Protein AF-A0A9Q2XPK0-F1 (afdb_monomer_lite)

Sequence (185 aa):
MPSALSLFKDLPTRTKTLVCLVFAITNLAFAGLYLATWRHYEAPDYQRWVQVQGKVTSEGSVWKQDSSLVQFGAKFQLPGVAQPQRRPAYADRQAFAQAGLRIGTPVSLMIEVRPDGAILRELATLDGRVLFDDSLFHHVVTASNDAGLYAIVAGVIMALLGLIGAAFLWFRRPANGAVTNADPP

Secondary structure (DSSP, 8-state):
---HHHHHHSS-HHHHHHHHHHHHHHHHHHHHHHHHTPPPP----GGGEEEEEEEE-S--EE-SS-TTEEEEEEEE--TT-SS-EEEEEEEEHHHHHHHT--TT-EEEEEEEEETTEEEEEEEEETTS-EEE-HHHHHHHHHHHHHHHHHHHHHHHHHHHHHHHHHHHHHHTS------------

Structure (mmCIF, N/CA/C/O backbone):
data_AF-A0A9Q2XPK0-F1
#
_entry.id   AF-A0A9Q2XPK0-F1
#
loop_
_atom_site.group_PDB
_atom_site.id
_atom_site.type_symbol
_atom_site.label_atom_id
_atom_site.label_alt_id
_atom_site.label_comp_id
_atom_site.label_asym_id
_atom_site.label_entity_id
_atom_site.label_seq_id
_atom_site.pdbx_PDB_ins_code
_atom_site.Cartn_x
_atom_site.Cartn_y
_atom_site.Cartn_z
_atom_site.occupancy
_atom_site.B_iso_or_equiv
_atom_site.auth_seq_id
_atom_site.auth_comp_id
_atom_site.auth_asym_id
_atom_site.auth_atom_id
_atom_site.pdbx_PDB_model_num
ATOM 1 N N . MET A 1 1 ? -4.043 -1.095 -42.723 1.00 50.19 1 MET A N 1
ATOM 2 C CA . MET A 1 1 ? -3.359 -0.213 -41.752 1.00 50.19 1 MET A CA 1
ATOM 3 C C . MET A 1 1 ? -1.930 -0.712 -41.594 1.00 50.19 1 MET A C 1
ATOM 5 O O . MET A 1 1 ? -1.779 -1.903 -41.342 1.00 50.19 1 MET A O 1
ATOM 9 N N . PRO A 1 2 ? -0.898 0.117 -41.821 1.00 54.19 2 PRO A N 1
ATOM 10 C CA . PRO A 1 2 ? 0.488 -0.289 -41.596 1.00 54.19 2 PRO A CA 1
ATOM 11 C C . PRO A 1 2 ? 0.707 -0.602 -40.111 1.00 54.19 2 PRO A C 1
ATOM 13 O O . PRO A 1 2 ? 0.156 0.072 -39.242 1.00 54.19 2 PRO A O 1
ATOM 16 N N . SER A 1 3 ? 1.481 -1.644 -39.817 1.00 71.69 3 SER A N 1
ATOM 17 C CA . SER A 1 3 ? 1.812 -2.004 -38.439 1.00 71.69 3 SER A CA 1
ATOM 18 C C . SER A 1 3 ? 2.868 -1.042 -37.886 1.00 71.69 3 SER A C 1
ATOM 20 O O . SER A 1 3 ? 3.661 -0.463 -38.631 1.00 71.69 3 SER A O 1
ATOM 22 N N . ALA A 1 4 ? 2.929 -0.878 -36.562 1.00 66.19 4 ALA A N 1
ATOM 23 C CA . ALA A 1 4 ? 3.953 -0.039 -35.926 1.00 66.19 4 ALA A CA 1
ATOM 24 C C . ALA A 1 4 ? 5.386 -0.441 -36.347 1.00 66.19 4 ALA A C 1
ATOM 26 O O . ALA A 1 4 ? 6.269 0.404 -36.479 1.00 66.19 4 ALA A O 1
ATOM 27 N N . LEU A 1 5 ? 5.594 -1.730 -36.644 1.00 68.56 5 LEU A N 1
ATOM 28 C CA . LEU A 1 5 ? 6.853 -2.279 -37.145 1.00 68.56 5 LEU A CA 1
ATOM 29 C C . LEU A 1 5 ? 7.204 -1.822 -38.567 1.00 68.56 5 LEU A C 1
ATOM 31 O O . LEU A 1 5 ? 8.386 -1.622 -38.846 1.00 68.56 5 LEU A O 1
ATOM 35 N N . SER A 1 6 ? 6.228 -1.657 -39.468 1.00 65.69 6 SER A N 1
ATOM 36 C CA . SER A 1 6 ? 6.505 -1.151 -40.820 1.00 65.69 6 SER A CA 1
ATOM 37 C C . SER A 1 6 ? 6.843 0.339 -40.790 1.00 65.69 6 SER A C 1
ATOM 39 O O . SER A 1 6 ? 7.836 0.743 -41.379 1.00 65.69 6 SER A O 1
ATOM 41 N N . LEU A 1 7 ? 6.119 1.125 -39.987 1.00 66.19 7 LEU A N 1
ATOM 42 C CA . LEU A 1 7 ? 6.414 2.548 -39.771 1.00 66.19 7 LEU A CA 1
ATOM 43 C C . LEU A 1 7 ? 7.811 2.776 -39.172 1.00 66.19 7 LEU A C 1
ATOM 45 O O . LEU A 1 7 ? 8.494 3.728 -39.535 1.00 66.19 7 LEU A O 1
ATOM 49 N N . PHE A 1 8 ? 8.275 1.888 -38.289 1.00 72.88 8 PHE A N 1
ATOM 50 C CA . PHE A 1 8 ? 9.606 1.997 -37.689 1.00 72.88 8 PHE A CA 1
ATOM 51 C C . PHE A 1 8 ? 10.748 1.691 -38.674 1.00 72.88 8 PHE A C 1
ATOM 53 O O . PHE A 1 8 ? 11.859 2.210 -38.528 1.00 72.88 8 PHE A O 1
ATOM 60 N N . LYS A 1 9 ? 10.510 0.846 -39.685 1.00 70.25 9 LYS A N 1
ATOM 61 C CA . LYS A 1 9 ? 11.528 0.487 -40.686 1.00 70.25 9 LYS A CA 1
ATOM 62 C C . LYS A 1 9 ? 11.858 1.648 -41.621 1.00 70.25 9 LYS A C 1
ATOM 64 O O . LYS A 1 9 ? 13.036 1.804 -41.945 1.00 70.25 9 LYS A O 1
ATOM 69 N N . ASP A 1 10 ? 10.882 2.491 -41.925 1.00 75.75 10 ASP A N 1
ATOM 70 C CA . ASP A 1 10 ? 11.023 3.569 -42.912 1.00 75.75 10 ASP A CA 1
ATOM 71 C C . ASP A 1 10 ? 11.618 4.865 -42.329 1.00 75.75 10 ASP A C 1
ATOM 73 O O . ASP A 1 10 ? 11.940 5.800 -43.058 1.00 75.75 10 ASP A O 1
ATOM 77 N N . LEU A 1 11 ? 11.816 4.932 -41.007 1.00 76.75 11 LEU A N 1
ATOM 78 C CA . LEU A 1 11 ? 12.374 6.116 -40.348 1.00 76.75 11 LEU A CA 1
ATOM 79 C C . LEU A 1 11 ? 13.886 6.298 -40.606 1.00 76.75 11 LEU A C 1
ATOM 81 O O . LEU A 1 11 ? 14.621 5.320 -40.752 1.00 76.75 11 LEU A O 1
ATOM 85 N N . PRO A 1 12 ? 14.409 7.536 -40.551 1.00 82.25 12 PRO A N 1
ATOM 86 C CA . PRO A 1 12 ? 15.849 7.784 -40.517 1.00 82.25 12 PRO A CA 1
ATOM 87 C C . PRO A 1 12 ? 16.512 7.165 -39.278 1.00 82.25 12 PRO A C 1
ATOM 89 O O . PRO A 1 12 ? 15.947 7.182 -38.182 1.00 82.25 12 PRO A O 1
ATOM 92 N N . THR A 1 13 ? 17.759 6.693 -39.402 1.00 80.88 13 THR A N 1
ATOM 93 C CA . THR A 1 13 ? 18.507 6.055 -38.296 1.00 80.88 13 THR A CA 1
ATOM 94 C C . THR A 1 13 ? 18.597 6.941 -37.052 1.00 80.88 13 THR A C 1
ATOM 96 O O . THR A 1 13 ? 18.482 6.437 -35.939 1.00 80.88 13 THR A O 1
ATOM 99 N N . ARG A 1 14 ? 18.743 8.267 -37.215 1.00 82.44 14 ARG A N 1
ATOM 100 C CA . ARG A 1 14 ? 18.744 9.219 -36.087 1.00 82.44 14 ARG A CA 1
ATOM 101 C C . ARG A 1 14 ? 17.428 9.185 -35.309 1.00 82.44 14 ARG A C 1
ATOM 103 O O . ARG A 1 14 ? 17.456 9.110 -34.084 1.00 82.44 14 ARG A O 1
ATOM 110 N N . THR A 1 15 ? 16.303 9.179 -36.018 1.00 85.06 15 THR A N 1
ATOM 111 C CA . THR A 1 15 ? 14.965 9.109 -35.425 1.00 85.06 15 THR A CA 1
ATOM 112 C C . THR A 1 15 ? 14.743 7.770 -34.729 1.00 85.06 15 THR A C 1
ATOM 114 O O . THR A 1 15 ? 14.251 7.757 -33.607 1.00 85.06 15 THR A O 1
ATOM 117 N N . LYS A 1 16 ? 15.195 6.649 -35.313 1.00 86.12 16 LYS A N 1
ATOM 118 C CA . LYS A 1 16 ? 15.129 5.331 -34.651 1.00 86.12 16 LYS A CA 1
ATOM 119 C C . LYS A 1 16 ? 15.922 5.302 -33.342 1.00 86.12 16 LYS A C 1
ATOM 121 O O . LYS A 1 16 ? 15.399 4.839 -32.336 1.00 86.12 16 LYS A O 1
ATOM 126 N N . THR A 1 17 ? 17.148 5.840 -33.332 1.00 86.81 17 THR A N 1
ATOM 127 C CA . THR A 1 17 ? 17.955 5.946 -32.103 1.00 86.81 17 THR A CA 1
ATOM 128 C C . THR A 1 17 ? 17.240 6.780 -31.040 1.00 86.81 17 THR A C 1
ATOM 130 O O . THR A 1 17 ? 17.165 6.354 -29.892 1.00 86.81 17 THR A O 1
ATOM 133 N N . LEU A 1 18 ? 16.691 7.943 -31.412 1.00 90.25 18 LEU A N 1
ATOM 134 C CA . LEU A 1 18 ? 15.951 8.802 -30.482 1.00 90.25 18 LEU A CA 1
ATOM 135 C C . LEU A 1 18 ? 14.717 8.098 -29.914 1.00 90.25 18 LEU A C 1
ATOM 137 O O . LEU A 1 18 ? 14.502 8.156 -28.710 1.00 90.25 18 LEU A O 1
ATOM 141 N N . VAL A 1 19 ? 13.947 7.384 -30.740 1.00 90.31 19 VAL A N 1
ATOM 142 C CA . VAL A 1 19 ? 12.784 6.617 -30.269 1.00 90.31 19 VAL A CA 1
ATOM 143 C C . VAL A 1 19 ? 13.205 5.527 -29.280 1.00 90.31 19 VAL A C 1
ATOM 145 O O . VAL A 1 19 ? 12.572 5.389 -28.237 1.00 90.31 19 VAL A O 1
ATOM 148 N N . CYS A 1 20 ? 14.292 4.796 -29.548 1.00 90.31 20 CYS A N 1
ATOM 149 C CA . CYS A 1 20 ? 14.830 3.804 -28.613 1.00 90.31 20 CYS A CA 1
ATOM 150 C C . CYS A 1 20 ? 15.276 4.427 -27.276 1.00 90.31 20 CYS A C 1
ATOM 152 O O . CYS A 1 20 ? 15.025 3.847 -26.221 1.00 90.31 20 CYS A O 1
ATOM 154 N N . LEU A 1 21 ? 15.894 5.614 -27.306 1.00 92.19 21 LEU A N 1
ATOM 155 C CA . LEU A 1 21 ? 16.290 6.344 -26.096 1.00 92.19 21 LEU A CA 1
ATOM 156 C C . LEU A 1 21 ? 15.080 6.843 -25.304 1.00 92.19 21 LEU A C 1
ATOM 158 O O . LEU A 1 21 ? 15.026 6.639 -24.095 1.00 92.19 21 LEU A O 1
ATOM 162 N N . VAL A 1 22 ? 14.096 7.451 -25.971 1.00 93.88 22 VAL A N 1
ATOM 163 C CA . VAL A 1 22 ? 12.849 7.898 -25.331 1.00 93.88 22 VAL A CA 1
ATOM 164 C C . VAL A 1 22 ? 12.144 6.709 -24.690 1.00 93.88 22 VAL A C 1
ATOM 166 O O . VAL A 1 22 ? 11.803 6.770 -23.515 1.00 93.88 22 VAL A O 1
ATOM 169 N N . PHE A 1 23 ? 12.012 5.597 -25.417 1.00 93.88 23 PHE A N 1
ATOM 170 C CA . PHE A 1 23 ? 11.447 4.360 -24.888 1.00 93.88 23 PHE A CA 1
ATOM 171 C C . PHE A 1 23 ? 12.182 3.880 -23.630 1.00 93.88 23 PHE A C 1
ATOM 173 O O . PHE A 1 23 ? 11.539 3.541 -22.635 1.00 93.88 23 PHE A O 1
ATOM 180 N N . ALA A 1 24 ? 13.518 3.887 -23.637 1.00 93.12 24 ALA A N 1
ATOM 181 C CA . ALA A 1 24 ? 14.299 3.487 -22.473 1.00 93.12 24 ALA A CA 1
ATOM 182 C C . ALA A 1 24 ? 14.072 4.410 -21.267 1.00 93.12 24 ALA A C 1
ATOM 184 O O . ALA A 1 24 ? 13.799 3.930 -20.168 1.00 93.12 24 ALA A O 1
ATOM 185 N N . ILE A 1 25 ? 14.118 5.728 -21.479 1.00 95.12 25 ILE A N 1
ATOM 186 C CA . ILE A 1 25 ? 13.897 6.731 -20.429 1.00 95.12 25 ILE A CA 1
ATOM 187 C C . ILE A 1 25 ? 12.493 6.596 -19.840 1.00 95.12 25 ILE A C 1
ATOM 189 O O . ILE A 1 25 ? 12.338 6.621 -18.623 1.00 95.12 25 ILE A O 1
ATOM 193 N N . THR A 1 26 ? 11.469 6.407 -20.675 1.00 94.38 26 THR A N 1
ATOM 194 C CA . THR A 1 26 ? 10.090 6.230 -20.210 1.00 94.38 26 THR A CA 1
ATOM 195 C C . THR A 1 26 ? 9.946 4.990 -19.326 1.00 94.38 26 THR A C 1
ATOM 197 O O . THR A 1 26 ? 9.332 5.071 -18.265 1.00 94.38 26 THR A O 1
ATOM 200 N N . ASN A 1 27 ? 10.546 3.857 -19.705 1.00 94.06 27 ASN A N 1
ATOM 201 C CA . ASN A 1 27 ? 10.503 2.644 -18.882 1.00 94.06 27 ASN A CA 1
ATOM 202 C C . ASN A 1 27 ? 11.272 2.804 -17.557 1.00 94.06 27 ASN A C 1
ATOM 204 O O . ASN A 1 27 ? 10.785 2.355 -16.520 1.00 94.06 27 ASN A O 1
ATOM 208 N N . LEU A 1 28 ? 12.418 3.497 -17.559 1.00 93.56 28 LEU A N 1
ATOM 209 C CA . LEU A 1 28 ? 13.134 3.835 -16.320 1.00 93.56 28 LEU A CA 1
ATOM 210 C C . LEU A 1 28 ? 12.319 4.765 -15.423 1.00 93.56 28 LEU A C 1
ATOM 212 O O . LEU A 1 28 ? 12.292 4.563 -14.213 1.00 93.56 28 LEU A O 1
ATOM 216 N N . ALA A 1 29 ? 11.630 5.753 -15.996 1.00 93.81 29 ALA A N 1
ATOM 217 C CA . ALA A 1 29 ? 10.753 6.639 -15.242 1.00 93.81 29 ALA A CA 1
ATOM 218 C C . ALA A 1 29 ? 9.611 5.853 -14.580 1.00 93.81 29 ALA A C 1
ATOM 220 O O . ALA A 1 29 ? 9.344 6.053 -13.397 1.00 93.81 29 ALA A O 1
ATOM 221 N N . PHE A 1 30 ? 8.989 4.906 -15.294 1.00 91.81 30 PHE A N 1
ATOM 222 C CA . PHE A 1 30 ? 7.986 4.016 -14.706 1.00 91.81 30 PHE A CA 1
ATOM 223 C C . PHE A 1 30 ? 8.560 3.160 -13.572 1.00 91.81 30 PHE A C 1
ATOM 225 O O . PHE A 1 30 ? 7.969 3.124 -12.495 1.00 91.81 30 PHE A O 1
ATOM 232 N N . ALA A 1 31 ? 9.724 2.531 -13.759 1.00 91.06 31 ALA A N 1
ATOM 233 C CA . ALA A 1 31 ? 10.387 1.776 -12.692 1.00 91.06 31 ALA A CA 1
ATOM 234 C C . ALA A 1 31 ? 10.704 2.665 -11.471 1.00 91.06 31 ALA A C 1
ATOM 236 O O . ALA A 1 31 ? 10.474 2.263 -10.331 1.00 91.06 31 ALA A O 1
ATOM 237 N N . GLY A 1 32 ? 11.156 3.900 -11.708 1.00 91.19 32 GLY A N 1
ATOM 238 C CA . GLY A 1 32 ? 11.398 4.903 -10.673 1.00 91.19 32 GLY A CA 1
ATOM 239 C C . GLY A 1 32 ? 10.137 5.290 -9.895 1.00 91.19 32 GLY A C 1
ATOM 240 O O . GLY A 1 32 ? 10.199 5.430 -8.677 1.00 91.19 32 GLY A O 1
ATOM 241 N N . LEU A 1 33 ? 8.980 5.397 -10.558 1.00 91.62 33 LEU A N 1
ATOM 242 C CA . LEU A 1 33 ? 7.698 5.644 -9.886 1.00 91.62 33 LEU A CA 1
ATOM 243 C C . LEU A 1 33 ? 7.309 4.491 -8.952 1.00 91.62 33 LEU A C 1
ATOM 245 O O . LEU A 1 33 ? 6.871 4.742 -7.832 1.00 91.62 33 LEU A O 1
ATOM 249 N N . TYR A 1 34 ? 7.508 3.238 -9.372 1.00 88.19 34 TYR A N 1
ATOM 250 C CA . TYR A 1 34 ? 7.260 2.084 -8.502 1.00 88.19 34 TYR A CA 1
ATOM 251 C C . TYR A 1 34 ? 8.212 2.058 -7.302 1.00 88.19 34 TYR A C 1
ATOM 253 O O . TYR A 1 34 ? 7.761 1.849 -6.174 1.00 88.19 34 TYR A O 1
ATOM 261 N N . LEU A 1 35 ? 9.498 2.355 -7.514 1.00 89.00 35 LEU A N 1
ATOM 262 C CA . LEU A 1 35 ? 10.477 2.509 -6.432 1.00 89.00 35 LEU A CA 1
ATOM 263 C C . LEU A 1 35 ? 10.093 3.628 -5.455 1.00 89.00 35 LEU A C 1
ATOM 265 O O . LEU A 1 35 ? 10.222 3.451 -4.249 1.00 89.00 35 LEU A O 1
ATOM 269 N N . ALA A 1 36 ? 9.565 4.754 -5.940 1.00 87.31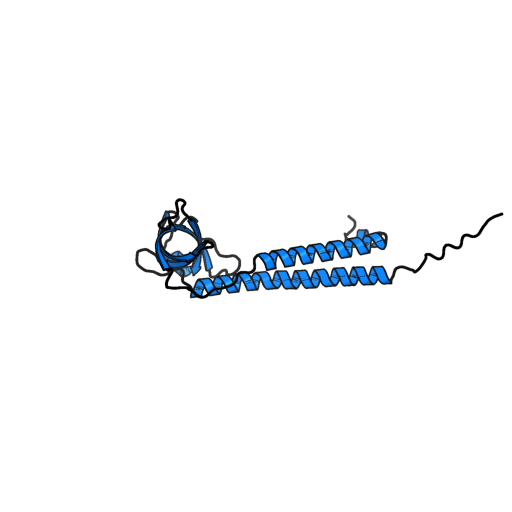 36 ALA A N 1
ATOM 270 C CA . ALA A 1 36 ? 9.111 5.848 -5.081 1.00 87.31 36 ALA A CA 1
ATOM 271 C C . ALA A 1 36 ? 7.925 5.455 -4.179 1.00 87.31 36 ALA A C 1
ATOM 273 O O . ALA A 1 36 ? 7.721 6.058 -3.129 1.00 87.31 36 ALA A O 1
ATOM 274 N N . THR A 1 37 ? 7.149 4.437 -4.566 1.00 85.56 37 THR A N 1
ATOM 275 C CA . THR A 1 37 ? 6.054 3.885 -3.749 1.00 85.56 37 THR A CA 1
ATOM 276 C C . THR A 1 37 ? 6.476 2.731 -2.840 1.00 85.56 37 THR A C 1
ATOM 278 O O . THR A 1 37 ? 5.624 2.177 -2.140 1.00 85.56 37 THR A O 1
ATOM 281 N N . TRP A 1 38 ? 7.761 2.365 -2.838 1.00 87.31 38 TRP A N 1
ATOM 282 C CA . TRP A 1 38 ? 8.283 1.259 -2.043 1.00 87.31 38 TRP A CA 1
ATOM 283 C C . TRP A 1 38 ? 8.090 1.519 -0.552 1.00 87.31 38 TRP A C 1
ATOM 285 O O . TRP A 1 38 ? 8.538 2.533 -0.008 1.00 87.31 38 TRP A O 1
ATOM 295 N N . ARG A 1 39 ? 7.418 0.594 0.132 1.00 84.44 39 ARG A N 1
ATOM 296 C CA . ARG A 1 39 ? 7.094 0.746 1.551 1.00 84.44 39 ARG A CA 1
ATOM 297 C C . ARG A 1 39 ? 8.131 0.034 2.395 1.00 84.44 39 ARG A C 1
ATOM 299 O O . ARG A 1 39 ? 8.461 -1.116 2.137 1.00 84.44 39 ARG A O 1
ATOM 306 N N . HIS A 1 40 ? 8.620 0.705 3.426 1.00 85.44 40 HIS A N 1
ATOM 307 C CA . HIS A 1 40 ? 9.475 0.070 4.417 1.00 85.44 40 HIS A CA 1
ATOM 308 C C . HIS A 1 40 ? 8.607 -0.324 5.602 1.00 85.44 40 HIS A C 1
ATOM 310 O O . HIS A 1 40 ? 7.833 0.486 6.111 1.00 85.44 40 HIS A O 1
ATOM 316 N N . TYR A 1 41 ? 8.698 -1.590 5.993 1.00 87.56 41 TYR A N 1
ATOM 317 C CA . TYR A 1 41 ? 8.119 -2.019 7.249 1.00 87.56 41 TYR A CA 1
ATOM 318 C C . TYR A 1 41 ? 9.028 -1.553 8.383 1.00 87.56 41 TYR A C 1
ATOM 320 O O . TYR A 1 41 ? 10.237 -1.785 8.360 1.00 87.56 41 TYR A O 1
ATOM 328 N N . GLU A 1 42 ? 8.428 -0.917 9.378 1.00 85.25 42 GLU A N 1
ATOM 329 C CA . GLU A 1 42 ? 9.107 -0.532 10.602 1.00 85.25 42 GLU A CA 1
ATOM 330 C C . GLU A 1 42 ? 8.444 -1.218 11.787 1.00 85.25 42 GLU A C 1
ATOM 332 O O . GLU A 1 42 ? 7.214 -1.166 11.941 1.00 85.25 42 GLU A O 1
ATOM 337 N N . ALA A 1 43 ? 9.283 -1.820 12.631 1.00 87.62 43 ALA A N 1
ATOM 338 C CA . ALA A 1 43 ? 8.840 -2.481 13.844 1.00 87.62 43 ALA A CA 1
ATOM 339 C C . ALA A 1 43 ? 8.057 -1.504 14.749 1.00 87.62 43 ALA A C 1
ATOM 341 O O . ALA A 1 43 ? 8.364 -0.305 14.761 1.00 87.62 43 ALA A O 1
ATOM 342 N N . PRO A 1 44 ? 7.045 -1.983 15.491 1.00 88.44 44 PRO A N 1
ATOM 343 C CA . PRO A 1 44 ? 6.233 -1.115 16.333 1.00 88.44 44 PRO A CA 1
ATOM 344 C C . PRO A 1 44 ? 7.011 -0.486 17.488 1.00 88.44 44 PRO A C 1
ATOM 346 O O . PRO A 1 44 ? 7.735 -1.174 18.208 1.00 88.44 44 PRO A O 1
ATOM 349 N N . ASP A 1 45 ? 6.775 0.807 17.724 1.00 90.75 45 ASP A N 1
ATOM 350 C CA . ASP A 1 45 ? 7.161 1.481 18.968 1.00 90.75 45 ASP A CA 1
ATOM 351 C C . ASP A 1 45 ? 5.966 1.523 19.928 1.00 90.75 45 ASP A C 1
ATOM 353 O O . ASP A 1 45 ? 5.123 2.425 19.879 1.00 90.75 45 ASP A O 1
ATOM 357 N N . TYR A 1 46 ? 5.901 0.533 20.820 1.00 89.25 46 TYR A N 1
ATOM 358 C CA . TYR A 1 46 ? 4.821 0.381 21.797 1.00 89.25 46 TYR A CA 1
ATOM 359 C C . TYR A 1 46 ? 4.678 1.575 22.752 1.00 89.25 46 TYR A C 1
ATOM 361 O O . TYR A 1 46 ? 3.599 1.784 23.303 1.00 89.25 46 TYR A O 1
ATOM 369 N N . GLN A 1 47 ? 5.721 2.391 22.948 1.00 90.81 47 GLN A N 1
ATOM 370 C CA . GLN A 1 47 ? 5.646 3.558 23.838 1.00 90.81 47 GLN A CA 1
ATOM 371 C C . GLN A 1 47 ? 4.764 4.673 23.270 1.00 90.81 47 GLN A C 1
ATOM 373 O O . GLN A 1 47 ? 4.317 5.551 24.007 1.00 90.81 47 GLN A O 1
ATOM 378 N N . ARG A 1 48 ? 4.507 4.647 21.960 1.00 91.50 48 ARG A N 1
ATOM 379 C CA . ARG A 1 48 ? 3.731 5.667 21.241 1.00 91.50 48 ARG A CA 1
ATOM 380 C C . ARG A 1 48 ? 2.349 5.182 20.832 1.00 91.50 48 ARG A C 1
ATOM 382 O O . ARG A 1 48 ? 1.700 5.804 19.987 1.00 91.50 48 ARG A O 1
ATOM 389 N N . TRP A 1 49 ? 1.919 4.057 21.389 1.00 93.62 49 TRP A N 1
ATOM 390 C CA . TRP A 1 49 ? 0.621 3.483 21.096 1.00 93.62 49 TRP A CA 1
ATOM 391 C C . TRP A 1 49 ? -0.468 4.234 21.842 1.00 93.62 49 TRP A C 1
ATOM 393 O O . TRP A 1 49 ? -0.435 4.405 23.059 1.00 93.62 49 TRP A O 1
ATOM 403 N N . VAL A 1 50 ? -1.454 4.683 21.081 1.00 94.50 50 VAL A N 1
ATOM 404 C CA . VAL A 1 50 ? -2.649 5.326 21.597 1.00 94.50 50 VAL A CA 1
ATOM 405 C C . VAL A 1 50 ? -3.842 4.546 21.087 1.00 94.50 50 VAL A C 1
ATOM 407 O O . VAL A 1 50 ? -4.042 4.391 19.879 1.00 94.50 50 VAL A O 1
ATOM 410 N N . GLN A 1 51 ? -4.655 4.078 22.025 1.00 94.88 51 GLN A N 1
ATOM 411 C CA . GLN A 1 51 ? -5.929 3.472 21.697 1.00 94.88 51 GLN A CA 1
ATOM 412 C C . GLN A 1 51 ? -6.958 4.571 21.441 1.00 94.88 51 GLN A C 1
ATOM 414 O O . GLN A 1 51 ? -7.165 5.462 22.266 1.00 94.88 51 GLN A O 1
ATOM 419 N N . VAL A 1 52 ? -7.627 4.501 20.297 1.00 95.62 52 VAL A N 1
ATOM 420 C CA . VAL A 1 52 ? -8.696 5.428 19.922 1.00 95.62 52 VAL A CA 1
ATOM 421 C C . VAL A 1 52 ? -9.882 4.661 19.365 1.00 95.62 52 VAL A C 1
ATOM 423 O O . VAL A 1 52 ? -9.745 3.581 18.793 1.00 95.62 52 VAL A O 1
ATOM 426 N N . GLN A 1 53 ? -11.074 5.233 19.504 1.00 95.88 53 GLN A N 1
ATOM 427 C CA . GLN A 1 53 ? -12.238 4.737 18.783 1.00 95.88 53 GLN A CA 1
ATOM 428 C C . GLN A 1 53 ? -12.313 5.400 17.411 1.00 95.88 53 GLN A C 1
ATOM 430 O O . GLN A 1 53 ? -12.148 6.615 17.264 1.00 95.88 53 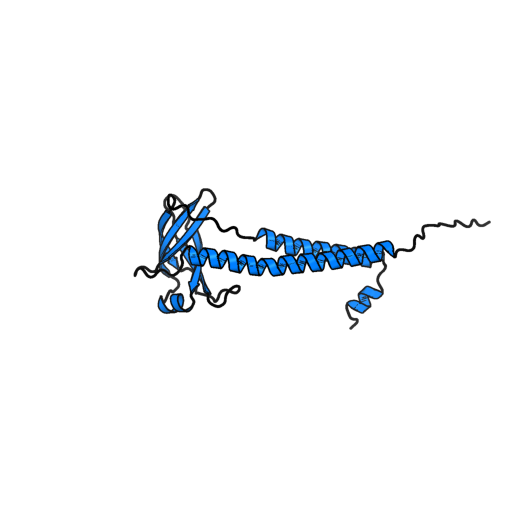GLN A O 1
ATOM 435 N N . GLY A 1 54 ? -12.579 4.587 16.399 1.00 96.00 54 GLY A N 1
ATOM 436 C CA . GLY A 1 54 ? -12.775 5.030 15.032 1.00 96.00 54 GLY A CA 1
ATOM 437 C C . GLY A 1 54 ? -14.071 4.511 14.442 1.00 96.00 54 GLY A C 1
ATOM 438 O O . GLY A 1 54 ? -14.901 3.899 15.114 1.00 96.00 54 GLY A O 1
ATOM 439 N N . LYS A 1 55 ? -14.248 4.779 13.152 1.00 96.88 55 LYS A N 1
ATOM 440 C CA . LYS A 1 55 ? -15.371 4.283 12.359 1.00 96.88 55 LYS A CA 1
ATOM 441 C C . LYS A 1 55 ? -14.890 3.808 11.002 1.00 96.88 55 LYS A C 1
ATOM 443 O O . LYS A 1 55 ? -14.019 4.436 10.395 1.00 96.88 55 LYS A O 1
ATOM 448 N N . VAL A 1 56 ? -15.508 2.749 10.501 1.00 96.50 56 VAL A N 1
ATOM 449 C CA . VAL A 1 56 ? -15.314 2.286 9.124 1.00 96.50 56 VAL A CA 1
ATOM 450 C C . VAL A 1 56 ? -15.854 3.340 8.150 1.00 96.50 56 VAL A C 1
ATOM 452 O O . VAL A 1 56 ? -16.931 3.897 8.361 1.00 96.50 56 VAL A O 1
ATOM 455 N N . THR A 1 57 ? -15.114 3.648 7.085 1.00 95.94 57 THR A N 1
ATOM 456 C CA . THR A 1 57 ? -15.464 4.711 6.122 1.00 95.94 57 THR A CA 1
ATOM 457 C C . THR A 1 57 ? -15.737 4.246 4.706 1.00 95.94 57 THR A C 1
ATOM 459 O O . THR A 1 57 ? -16.195 5.051 3.901 1.00 95.94 57 THR A O 1
ATOM 462 N N . SER A 1 58 ? -15.428 3.000 4.373 1.00 93.12 58 SER A N 1
ATOM 463 C CA . SER A 1 58 ? -15.707 2.445 3.051 1.00 93.12 58 SER A CA 1
ATOM 464 C C . SER A 1 58 ? -16.276 1.047 3.182 1.00 93.12 58 SER A C 1
ATOM 466 O O . SER A 1 58 ? -16.064 0.375 4.192 1.00 93.12 58 SER A O 1
ATOM 468 N N . GLU A 1 59 ? -16.965 0.606 2.138 1.00 92.62 59 GLU A N 1
ATOM 469 C CA . GLU A 1 59 ? -17.222 -0.817 1.967 1.00 92.62 59 GLU A CA 1
ATOM 470 C C . GLU A 1 59 ? -15.893 -1.555 1.771 1.00 92.62 59 GLU A C 1
ATOM 472 O O . GLU A 1 59 ? -14.902 -0.975 1.307 1.00 92.62 59 GLU A O 1
ATOM 477 N N . GLY A 1 60 ? -15.864 -2.819 2.190 1.00 92.25 60 GLY A N 1
ATOM 478 C CA . GLY A 1 60 ? -14.718 -3.686 1.977 1.00 92.25 60 GLY A CA 1
ATOM 479 C C . GLY A 1 60 ? -14.640 -4.116 0.518 1.00 92.25 60 GLY A C 1
ATOM 480 O O . GLY A 1 60 ? -15.597 -4.669 -0.020 1.00 92.25 60 GLY A O 1
ATOM 481 N N . SER A 1 61 ? -13.494 -3.895 -0.117 1.00 95.19 61 SER A N 1
ATOM 482 C CA . SER A 1 61 ? -13.199 -4.389 -1.463 1.00 95.19 61 SER A CA 1
ATOM 483 C C . SER A 1 61 ? -12.065 -5.402 -1.421 1.00 95.19 61 SER A C 1
ATOM 485 O O . SER A 1 61 ? -11.098 -5.198 -0.688 1.00 95.19 61 SER A O 1
ATOM 487 N N . VAL A 1 62 ? -12.147 -6.459 -2.232 1.00 95.06 62 VAL A N 1
ATOM 488 C CA . VAL A 1 62 ? -11.046 -7.424 -2.378 1.00 95.06 62 VAL A CA 1
ATOM 489 C C . VAL A 1 62 ? -9.785 -6.684 -2.818 1.00 95.06 62 VAL A C 1
ATOM 491 O O . VAL A 1 62 ? -9.813 -5.904 -3.776 1.00 95.06 62 VAL A O 1
ATOM 494 N N . TRP A 1 63 ? -8.692 -6.899 -2.093 1.00 95.25 63 TRP A N 1
ATOM 495 C CA . TRP A 1 63 ? -7.439 -6.217 -2.363 1.00 95.25 63 TRP A CA 1
ATOM 496 C C . TRP A 1 63 ? -6.774 -6.812 -3.608 1.00 95.25 63 TRP A C 1
ATOM 498 O O . TRP A 1 63 ? -6.772 -8.021 -3.822 1.00 95.25 63 TRP A O 1
ATOM 508 N N . LYS A 1 64 ? -6.247 -5.951 -4.484 1.00 91.19 64 LYS A N 1
ATOM 509 C CA . LYS A 1 64 ? -5.769 -6.383 -5.809 1.00 91.19 64 LYS A CA 1
ATOM 510 C C . LYS A 1 64 ? -4.486 -7.209 -5.735 1.00 91.19 64 LYS A C 1
ATOM 512 O O . LYS A 1 64 ? -4.270 -8.058 -6.590 1.00 91.19 64 LYS A O 1
ATOM 517 N N . GLN A 1 65 ? -3.639 -6.917 -4.755 1.00 89.12 65 GLN A N 1
ATOM 518 C CA . GLN A 1 65 ? -2.340 -7.554 -4.564 1.00 89.12 65 GLN A CA 1
ATOM 519 C C . GLN A 1 65 ? -2.473 -8.929 -3.902 1.00 89.12 65 GLN A C 1
ATOM 521 O O . GLN A 1 65 ? -1.685 -9.818 -4.200 1.00 89.12 65 GLN A O 1
ATOM 526 N N . ASP A 1 66 ? -3.488 -9.113 -3.054 1.00 92.31 66 ASP A N 1
ATOM 527 C CA . ASP A 1 66 ? -3.795 -10.389 -2.415 1.00 92.31 66 ASP A CA 1
ATOM 528 C C . ASP A 1 66 ? -5.313 -10.556 -2.262 1.00 92.31 66 ASP A C 1
ATOM 530 O O . ASP A 1 66 ? -5.964 -9.878 -1.465 1.00 92.31 66 ASP A O 1
ATOM 534 N N . SER A 1 67 ? -5.874 -11.488 -3.036 1.00 92.62 67 SER A N 1
ATOM 535 C CA . SER A 1 67 ? -7.319 -11.743 -3.087 1.00 92.62 67 SER A CA 1
ATOM 536 C C . SER A 1 67 ? -7.902 -12.396 -1.827 1.00 92.62 67 SER A C 1
ATOM 538 O O . SER A 1 67 ? -9.129 -12.450 -1.679 1.00 92.62 67 SER A O 1
ATOM 540 N N . SER A 1 68 ? -7.045 -12.893 -0.927 1.00 93.62 68 SER A N 1
ATOM 541 C CA . SER A 1 68 ? -7.462 -13.378 0.392 1.00 93.62 68 SER A CA 1
ATOM 542 C C . SER A 1 68 ? -7.845 -12.232 1.331 1.00 93.62 68 SER A C 1
ATOM 544 O O . SER A 1 68 ? -8.597 -12.439 2.284 1.00 93.62 68 SER A O 1
ATOM 546 N N . LEU A 1 69 ? -7.402 -11.008 1.026 1.00 95.88 69 LEU A N 1
ATOM 547 C CA . LEU A 1 69 ? -7.605 -9.839 1.865 1.00 95.88 69 LEU A CA 1
ATOM 548 C C . LEU A 1 69 ? -8.694 -8.913 1.333 1.00 95.88 69 LEU A C 1
ATOM 550 O O . LEU A 1 69 ? -8.928 -8.759 0.130 1.00 95.88 69 LEU A O 1
ATOM 554 N N . VAL A 1 70 ? -9.335 -8.231 2.272 1.00 96.38 70 VAL A N 1
ATOM 555 C CA . VAL A 1 70 ? -10.276 -7.146 2.025 1.00 96.38 70 VAL A CA 1
ATOM 556 C C . VAL A 1 70 ? -9.667 -5.853 2.542 1.00 96.38 70 VAL A C 1
ATOM 558 O O . VAL A 1 70 ? -9.283 -5.755 3.704 1.00 96.38 70 VAL A O 1
ATOM 561 N N . GLN A 1 71 ? -9.606 -4.848 1.676 1.00 96.38 71 GLN A N 1
ATOM 562 C CA . GLN A 1 71 ? -9.204 -3.492 2.015 1.00 96.38 71 GLN A CA 1
ATOM 563 C C . GLN A 1 71 ? -10.439 -2.644 2.330 1.00 96.38 71 GLN A C 1
ATOM 565 O O . GLN A 1 71 ? -11.418 -2.652 1.581 1.00 96.38 71 GLN A O 1
ATOM 570 N N . PHE A 1 72 ? -10.372 -1.865 3.405 1.00 95.88 72 PHE A N 1
ATOM 571 C CA . PHE A 1 72 ? -11.398 -0.898 3.793 1.00 95.88 72 PHE A CA 1
ATOM 572 C C . PHE A 1 72 ? -10.766 0.315 4.486 1.00 95.88 72 PHE A C 1
ATOM 574 O O . PHE A 1 72 ? -9.597 0.303 4.855 1.00 95.88 72 PHE A O 1
ATOM 581 N N . GLY A 1 73 ? -11.505 1.411 4.631 1.00 95.44 73 GLY A N 1
ATOM 582 C CA . GLY A 1 73 ? -11.026 2.611 5.317 1.00 95.44 73 GLY A CA 1
ATOM 583 C C . GLY A 1 73 ? -11.473 2.668 6.775 1.00 95.44 73 GLY A C 1
ATOM 584 O O . GLY A 1 73 ? -12.627 2.363 7.075 1.00 95.44 73 GLY A O 1
ATOM 585 N N . ALA A 1 74 ? -10.597 3.141 7.659 1.00 95.81 74 ALA A N 1
ATOM 586 C CA . ALA A 1 74 ? -10.915 3.502 9.036 1.00 95.81 74 ALA A CA 1
ATOM 587 C C . ALA A 1 74 ? -10.604 4.987 9.278 1.00 95.81 74 ALA A C 1
ATOM 589 O O . ALA A 1 74 ? -9.539 5.486 8.908 1.00 95.81 74 ALA A O 1
ATOM 590 N N . LYS A 1 75 ? -11.538 5.705 9.906 1.00 96.44 75 LYS A N 1
ATOM 591 C CA . LYS A 1 75 ? -11.384 7.106 10.319 1.00 96.44 75 LYS A CA 1
ATOM 592 C C . LYS A 1 75 ? -11.328 7.205 11.831 1.00 96.44 75 LYS A C 1
ATOM 594 O O . LYS A 1 75 ? -12.167 6.619 12.509 1.00 96.44 75 LYS A O 1
ATOM 599 N N . PHE A 1 76 ? -10.405 8.009 12.337 1.00 95.25 76 PHE A N 1
ATOM 600 C CA . PHE A 1 76 ? -10.218 8.237 13.766 1.00 95.25 76 PHE A CA 1
ATOM 601 C C . PHE A 1 76 ? -9.772 9.665 14.054 1.00 95.25 76 PHE A C 1
ATOM 603 O O . PHE A 1 76 ? -9.295 10.378 13.168 1.00 95.25 76 PHE A O 1
ATOM 610 N N . GLN A 1 77 ? -9.947 10.079 15.305 1.00 94.69 77 GLN A N 1
ATOM 611 C CA . GLN A 1 77 ? -9.463 11.355 15.810 1.00 94.69 77 GLN A CA 1
ATOM 612 C C . GLN A 1 77 ? -8.353 11.086 16.818 1.00 94.69 77 GLN A C 1
ATOM 614 O O . GLN A 1 77 ? -8.571 10.360 17.784 1.00 94.69 77 GLN A O 1
ATOM 619 N N . LEU A 1 78 ? -7.177 11.668 16.592 1.00 93.12 78 LEU A N 1
ATOM 620 C CA . LEU A 1 78 ? -6.109 11.628 17.585 1.00 93.12 78 LEU A CA 1
ATOM 621 C C . LEU A 1 78 ? -6.288 12.765 18.596 1.00 93.12 78 LEU A C 1
ATOM 623 O O . LEU A 1 78 ? -6.650 13.877 18.186 1.00 93.12 78 LEU A O 1
ATOM 627 N N . PRO A 1 79 ? -6.000 12.524 19.887 1.00 87.81 79 PRO A N 1
ATOM 628 C CA . PRO A 1 79 ? -5.924 13.586 20.881 1.00 87.81 79 PRO A CA 1
ATOM 629 C C . PRO A 1 79 ? -4.926 14.669 20.448 1.00 87.81 79 PRO A C 1
ATOM 631 O O . 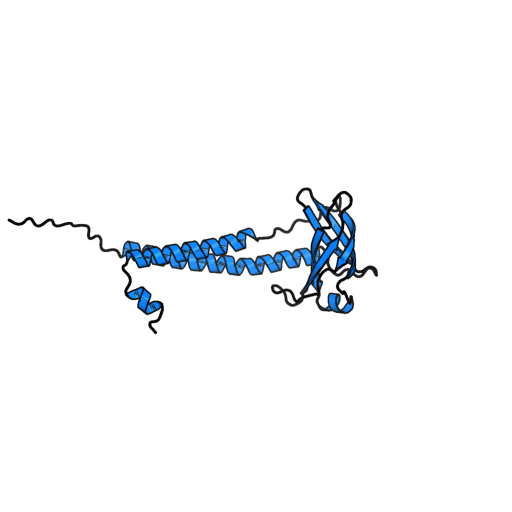PRO A 1 79 ? -3.832 14.361 19.982 1.00 87.81 79 PRO A O 1
ATOM 634 N N . GLY A 1 80 ? -5.307 15.942 20.569 1.00 86.38 80 GLY A N 1
ATOM 635 C CA . GLY A 1 80 ? -4.446 17.079 20.212 1.00 86.38 80 GLY A CA 1
ATOM 636 C C . GLY A 1 80 ? -4.338 17.387 18.713 1.00 86.38 80 GLY A C 1
ATOM 637 O O . GLY A 1 80 ? -3.806 18.431 18.347 1.00 86.38 80 GLY A O 1
ATOM 638 N N . VAL A 1 81 ? -4.885 16.544 17.833 1.00 88.75 81 VAL A N 1
ATOM 639 C CA . VAL A 1 81 ? -4.984 16.835 16.396 1.00 88.75 81 VAL A CA 1
ATOM 640 C C . VAL A 1 81 ? -6.366 17.420 16.114 1.00 88.75 81 VAL A C 1
ATOM 642 O O . VAL A 1 81 ? -7.366 16.872 16.563 1.00 88.75 81 VAL A O 1
ATOM 645 N N . ALA A 1 82 ? -6.449 18.523 15.369 1.00 86.62 82 ALA A N 1
ATOM 646 C CA . ALA A 1 82 ? -7.732 19.182 15.093 1.00 86.62 82 ALA A CA 1
ATOM 647 C C . ALA A 1 82 ? -8.591 18.434 14.058 1.00 86.62 82 ALA A C 1
ATOM 649 O O . ALA A 1 82 ? -9.817 18.484 14.108 1.00 86.62 82 ALA A O 1
ATOM 650 N N . GLN A 1 83 ? -7.952 17.755 13.101 1.00 90.50 83 GLN A N 1
ATOM 651 C CA . GLN A 1 83 ? -8.640 17.088 11.998 1.00 90.50 83 GLN A CA 1
ATOM 652 C C . GLN A 1 83 ? -8.606 15.563 12.141 1.00 90.50 83 GLN A C 1
ATOM 654 O O . GLN A 1 83 ? -7.591 15.009 12.572 1.00 90.50 83 GLN A O 1
ATOM 659 N N . PRO A 1 84 ? -9.684 14.865 11.751 1.00 91.44 84 PRO A N 1
ATOM 660 C CA . PRO A 1 84 ? -9.719 13.415 11.796 1.00 91.44 84 PRO A CA 1
ATOM 661 C C . PRO A 1 84 ? -8.886 12.820 10.665 1.00 91.44 84 PRO A C 1
ATOM 663 O O . PRO A 1 84 ? -8.982 13.244 9.512 1.00 91.44 84 PRO A O 1
ATOM 666 N N . GLN A 1 85 ? -8.124 11.781 10.983 1.00 93.44 85 GLN A N 1
ATOM 667 C CA . GLN A 1 85 ? -7.312 11.054 10.017 1.00 93.44 85 GLN A CA 1
ATOM 668 C C . GLN A 1 85 ? -8.078 9.865 9.442 1.00 93.44 85 GLN A C 1
ATOM 670 O O . GLN A 1 85 ? -9.004 9.333 10.059 1.00 93.44 85 GLN A O 1
ATOM 675 N N . ARG A 1 86 ? -7.687 9.444 8.237 1.00 94.19 86 ARG A N 1
ATOM 676 C CA . ARG A 1 86 ? -8.179 8.224 7.592 1.00 94.19 86 ARG A CA 1
ATOM 677 C C . ARG A 1 86 ? -6.995 7.352 7.221 1.00 94.19 86 ARG A C 1
ATOM 679 O O . ARG A 1 86 ? -6.043 7.846 6.619 1.00 94.19 86 ARG A O 1
ATOM 686 N N . ARG A 1 87 ? -7.064 6.066 7.546 1.00 93.81 87 ARG A N 1
ATOM 687 C CA . ARG A 1 87 ? -6.056 5.077 7.159 1.00 93.81 87 ARG A CA 1
ATOM 688 C C . ARG A 1 87 ? -6.733 3.864 6.524 1.00 93.81 87 ARG A C 1
ATOM 690 O O . ARG A 1 87 ? -7.830 3.499 6.951 1.00 93.81 87 ARG A O 1
ATOM 697 N N . PRO A 1 88 ? -6.126 3.270 5.484 1.00 93.56 88 PRO A N 1
ATOM 698 C CA . PRO A 1 88 ? -6.569 1.975 5.003 1.00 93.56 88 PRO A CA 1
ATOM 699 C C . PRO A 1 88 ? -6.285 0.922 6.078 1.00 93.56 88 PRO A C 1
ATOM 701 O O . PRO A 1 88 ? -5.230 0.943 6.708 1.00 93.56 88 PRO A O 1
ATOM 704 N N . ALA A 1 89 ? -7.230 0.015 6.255 1.00 94.88 89 ALA A N 1
ATOM 705 C CA . ALA A 1 89 ? -7.124 -1.192 7.046 1.00 94.88 89 ALA A CA 1
ATOM 706 C C . ALA A 1 89 ? -7.347 -2.394 6.126 1.00 94.88 89 ALA A C 1
ATOM 708 O O . ALA A 1 89 ? -7.949 -2.277 5.050 1.00 94.88 89 ALA A O 1
ATOM 709 N N . TYR A 1 90 ? -6.846 -3.541 6.559 1.00 95.69 90 TYR A N 1
ATOM 710 C CA . TYR A 1 90 ? -6.954 -4.794 5.832 1.00 95.69 90 TYR A CA 1
ATOM 711 C C . TYR A 1 90 ? -7.460 -5.858 6.791 1.00 95.69 90 TYR A C 1
ATOM 713 O O . TYR A 1 90 ? -7.230 -5.769 7.989 1.00 95.69 90 TYR A O 1
ATOM 721 N N . ALA A 1 91 ? -8.174 -6.842 6.278 1.00 96.25 91 ALA A N 1
ATOM 722 C CA . ALA A 1 91 ? -8.579 -8.000 7.055 1.00 96.25 91 ALA A CA 1
ATOM 723 C C . ALA A 1 91 ? -8.648 -9.213 6.140 1.00 96.25 91 ALA A C 1
ATOM 725 O O . ALA A 1 91 ? -8.879 -9.069 4.935 1.00 96.25 91 ALA A O 1
ATOM 726 N N . ASP A 1 92 ? -8.499 -10.402 6.716 1.00 95.69 92 ASP A N 1
ATOM 727 C CA . ASP A 1 92 ? -8.859 -11.630 6.017 1.00 95.69 92 ASP A CA 1
ATOM 728 C C . ASP A 1 92 ? -10.328 -11.564 5.568 1.00 95.69 92 ASP A C 1
ATOM 730 O O . ASP A 1 92 ? -11.206 -11.070 6.285 1.00 95.69 92 ASP A O 1
ATOM 734 N N . ARG A 1 93 ? -10.611 -12.053 4.360 1.00 93.56 93 ARG A N 1
ATOM 735 C CA . ARG A 1 93 ? -11.942 -11.973 3.755 1.00 93.56 93 ARG A CA 1
ATOM 736 C C . ARG A 1 93 ? -13.019 -12.670 4.584 1.00 93.56 93 ARG A C 1
ATOM 738 O O . ARG A 1 93 ? -14.138 -12.157 4.661 1.00 93.56 93 ARG A O 1
ATOM 745 N N . GLN A 1 94 ? -12.714 -13.816 5.190 1.00 93.19 94 GLN A N 1
ATOM 746 C CA . GLN A 1 94 ? -13.656 -14.522 6.057 1.00 93.19 94 GLN A CA 1
ATOM 747 C C . GLN A 1 94 ? -13.846 -13.758 7.366 1.00 93.19 94 GLN A C 1
ATOM 749 O O . GLN A 1 94 ? -14.986 -13.552 7.786 1.00 93.19 94 GLN A O 1
ATOM 754 N N . ALA A 1 95 ? -12.757 -13.279 7.971 1.00 93.00 95 ALA A N 1
ATOM 755 C CA . ALA A 1 95 ? -12.816 -12.488 9.199 1.00 93.00 95 ALA A CA 1
ATOM 756 C C . ALA A 1 95 ? -13.641 -11.202 9.014 1.00 93.00 95 ALA A C 1
ATOM 758 O O . ALA A 1 95 ? -14.505 -10.899 9.839 1.00 93.00 95 ALA A O 1
ATOM 759 N N . PHE A 1 96 ? -13.447 -10.494 7.898 1.00 93.50 96 PHE A N 1
ATOM 760 C CA . PHE A 1 96 ? -14.205 -9.294 7.545 1.00 93.50 96 PHE A CA 1
ATOM 761 C C . PHE A 1 96 ? -15.698 -9.588 7.354 1.00 93.50 96 PHE A C 1
ATOM 763 O O . PHE A 1 96 ? -16.546 -8.870 7.886 1.00 93.50 96 PHE A O 1
ATOM 770 N N . ALA A 1 97 ? -16.031 -10.662 6.629 1.00 92.50 97 ALA A N 1
ATOM 771 C CA . ALA A 1 97 ? -17.418 -11.063 6.404 1.00 92.50 97 ALA A CA 1
ATOM 772 C C . ALA A 1 97 ? -18.128 -11.435 7.715 1.00 92.50 97 ALA A C 1
ATOM 774 O O . ALA A 1 97 ? -19.264 -11.022 7.939 1.00 92.50 97 ALA A O 1
ATOM 775 N N . GLN A 1 98 ? -17.447 -12.165 8.603 1.00 93.25 98 GLN A N 1
ATOM 776 C CA . GLN A 1 98 ? -17.987 -12.548 9.910 1.00 93.25 98 GLN A CA 1
ATOM 777 C C . GLN A 1 98 ? -18.150 -11.358 10.860 1.00 93.25 98 GLN A C 1
ATOM 779 O O . GLN A 1 98 ? -19.090 -11.340 11.649 1.00 93.25 98 GLN A O 1
ATOM 784 N N . ALA A 1 99 ? -17.262 -10.364 10.786 1.00 91.62 99 ALA A N 1
ATOM 785 C CA . ALA A 1 99 ? -17.361 -9.151 11.594 1.00 91.62 99 ALA A CA 1
ATOM 786 C C . ALA A 1 99 ? -18.540 -8.251 11.193 1.00 91.62 99 ALA A C 1
ATOM 788 O O . ALA A 1 99 ? -18.906 -7.351 11.947 1.00 91.62 99 ALA A O 1
ATOM 789 N N . GLY A 1 100 ? -19.123 -8.459 10.006 1.00 91.12 100 GLY A N 1
ATOM 790 C CA . GLY A 1 100 ? -20.294 -7.712 9.550 1.00 91.12 100 GLY A CA 1
ATOM 791 C C . GLY A 1 100 ? -20.067 -6.198 9.492 1.00 91.12 100 GLY A C 1
ATOM 792 O O . GLY A 1 100 ? -21.018 -5.432 9.667 1.00 91.12 100 GLY A O 1
ATOM 793 N N . LEU A 1 101 ? -18.819 -5.761 9.281 1.00 91.56 101 LEU A N 1
ATOM 794 C CA . LEU A 1 101 ? -18.458 -4.347 9.259 1.00 91.56 101 LEU A CA 1
ATOM 795 C C . LEU A 1 101 ? -19.185 -3.619 8.123 1.00 91.56 101 LEU A C 1
ATOM 797 O O . LEU A 1 101 ? -19.161 -4.042 6.967 1.00 91.56 101 LEU A O 1
ATOM 801 N N . ARG A 1 102 ? -19.805 -2.484 8.450 1.00 92.94 102 ARG A N 1
ATOM 802 C CA . ARG A 1 102 ? -20.458 -1.576 7.501 1.00 92.94 102 ARG A CA 1
ATOM 803 C C . ARG A 1 102 ? -19.888 -0.175 7.661 1.00 92.94 102 ARG A C 1
ATOM 805 O O . ARG A 1 102 ? -19.251 0.144 8.664 1.00 92.94 102 ARG A O 1
ATOM 812 N N . ILE A 1 103 ? -20.137 0.691 6.684 1.00 95.50 103 ILE A N 1
ATOM 813 C CA . ILE A 1 103 ? -19.784 2.108 6.809 1.00 95.50 103 ILE A CA 1
ATOM 814 C C . ILE A 1 103 ? -20.438 2.680 8.074 1.00 95.50 103 ILE A C 1
ATOM 816 O O . ILE A 1 103 ? -21.632 2.511 8.307 1.00 95.50 103 ILE A O 1
ATOM 820 N N . GLY A 1 104 ? -19.641 3.358 8.895 1.00 93.81 104 GLY A N 1
ATOM 821 C CA . GLY A 1 104 ? -20.065 3.941 10.163 1.00 93.81 104 GLY A CA 1
ATOM 822 C C . GLY A 1 104 ? -19.960 3.007 11.369 1.00 93.81 104 GLY A C 1
ATOM 823 O O . GLY A 1 104 ? -20.049 3.516 12.489 1.00 93.81 104 GLY A O 1
ATOM 824 N N . THR A 1 105 ? -19.719 1.701 11.178 1.00 95.38 105 THR A N 1
ATOM 825 C CA . THR A 1 105 ? -19.514 0.755 12.285 1.00 95.38 105 THR A CA 1
ATOM 826 C C . THR A 1 105 ? -18.345 1.228 13.155 1.00 95.38 105 THR A C 1
ATOM 828 O O . THR A 1 105 ? -17.267 1.509 12.615 1.00 95.38 105 THR A O 1
ATOM 831 N N . PRO A 1 106 ? -18.544 1.362 14.479 1.00 96.25 106 PRO A N 1
ATOM 832 C CA . PRO A 1 106 ? -17.480 1.760 15.383 1.00 96.25 106 PRO A CA 1
ATOM 833 C C . PRO A 1 106 ? -16.477 0.618 15.563 1.00 96.25 106 PRO A C 1
ATOM 835 O O . PRO A 1 106 ? -16.849 -0.553 15.617 1.00 96.25 106 PRO A O 1
ATOM 838 N N . VAL A 1 107 ? -15.202 0.975 15.655 1.00 96.56 107 VAL A N 1
ATOM 839 C CA . VAL A 1 107 ? -14.082 0.037 15.801 1.00 96.56 107 VAL A CA 1
ATOM 840 C C . VAL A 1 107 ? -13.087 0.580 16.820 1.00 96.56 107 VAL A C 1
ATOM 842 O O . VAL A 1 107 ? -12.958 1.798 16.981 1.00 96.56 107 VAL A O 1
ATOM 845 N N . SER A 1 108 ? -12.391 -0.317 17.510 1.00 96.94 108 SER A N 1
ATOM 846 C CA . SER A 1 108 ? -11.245 0.026 18.347 1.00 96.94 108 SER A CA 1
ATOM 847 C C . SER A 1 108 ? -9.984 -0.002 17.494 1.00 96.94 108 SER A C 1
ATOM 849 O O . SER A 1 108 ? -9.788 -0.921 16.700 1.00 96.94 108 SER A O 1
ATOM 851 N N . LEU A 1 109 ? -9.156 1.027 17.616 1.00 96.12 109 LEU A N 1
ATOM 852 C CA . LEU A 1 109 ? -7.942 1.179 16.831 1.00 96.12 109 LEU A CA 1
ATOM 853 C C . LEU A 1 109 ? -6.767 1.397 17.768 1.00 96.12 109 LEU A C 1
ATOM 855 O O . LEU A 1 109 ? -6.826 2.263 18.644 1.00 96.12 109 LEU A O 1
ATOM 859 N N . MET A 1 110 ? -5.689 0.665 17.527 1.00 95.81 110 MET A N 1
ATOM 860 C CA . MET A 1 110 ? -4.392 0.945 18.116 1.00 95.81 110 MET A CA 1
ATOM 861 C C . MET A 1 110 ? -3.556 1.705 17.096 1.00 95.81 110 MET A C 1
ATOM 863 O O . MET A 1 110 ? -3.259 1.198 16.009 1.00 95.81 110 MET A O 1
ATOM 867 N N . ILE A 1 111 ? -3.228 2.952 17.423 1.00 94.88 111 ILE A N 1
ATOM 868 C CA . ILE A 1 111 ? -2.501 3.856 16.538 1.00 94.88 111 ILE A CA 1
ATOM 869 C C . ILE A 1 111 ? -1.137 4.155 17.142 1.00 94.88 111 ILE A C 1
ATOM 871 O O . ILE A 1 111 ? -1.045 4.603 18.280 1.00 94.88 111 ILE A O 1
ATOM 875 N N . GLU A 1 112 ? -0.084 3.979 16.356 1.00 94.06 112 GLU A N 1
ATOM 876 C CA . GLU A 1 112 ? 1.239 4.487 16.695 1.00 94.06 112 GLU A CA 1
ATOM 877 C C . GLU A 1 112 ?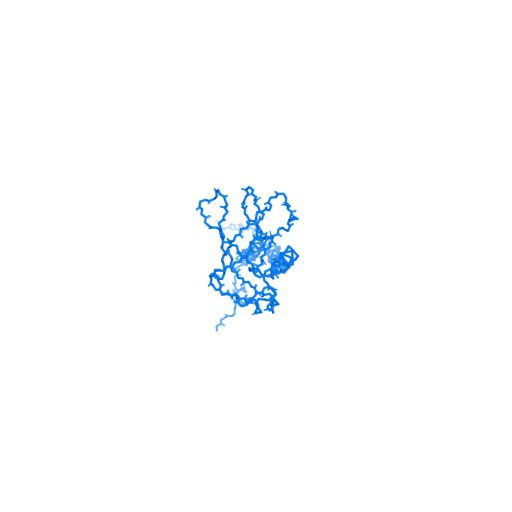 1.362 5.935 16.214 1.00 94.06 112 GLU A C 1
ATOM 879 O O . GLU A 1 112 ? 1.247 6.220 15.015 1.00 94.06 112 GLU A O 1
ATOM 884 N N . VAL A 1 113 ? 1.574 6.858 17.151 1.00 91.94 113 VAL A N 1
ATOM 885 C CA . VAL A 1 113 ? 1.730 8.286 16.856 1.00 91.94 113 VAL A CA 1
ATOM 886 C C . VAL A 1 113 ? 3.198 8.600 16.578 1.00 91.94 113 VAL A C 1
ATOM 888 O O . VAL A 1 113 ? 4.078 8.317 17.390 1.00 91.94 113 VAL A O 1
ATOM 891 N N . ARG A 1 114 ? 3.474 9.225 15.434 1.00 88.50 114 ARG A N 1
ATOM 892 C CA . ARG A 1 114 ? 4.821 9.584 14.989 1.00 88.50 114 ARG A CA 1
ATOM 893 C C . ARG A 1 114 ? 4.917 11.068 14.614 1.00 88.50 114 ARG A C 1
ATOM 895 O O . ARG A 1 114 ? 3.894 11.697 14.345 1.00 88.50 114 ARG A O 1
ATOM 902 N N . PRO A 1 115 ? 6.130 11.651 14.576 1.00 84.06 115 PRO A N 1
ATOM 903 C CA . PRO A 1 115 ? 6.316 13.046 14.168 1.00 84.06 115 PRO A CA 1
ATOM 904 C C . PRO A 1 115 ? 5.844 13.326 12.734 1.00 84.06 115 PRO A C 1
ATOM 906 O O . PRO A 1 115 ? 5.374 14.419 12.438 1.00 84.06 115 PRO A O 1
ATOM 909 N N . ASP A 1 116 ? 5.958 12.334 11.854 1.00 82.69 116 ASP A N 1
ATOM 910 C CA . ASP A 1 116 ? 5.601 12.386 10.436 1.00 82.69 116 ASP A CA 1
ATOM 911 C C . ASP A 1 116 ? 4.168 11.903 10.148 1.00 82.69 116 ASP A C 1
ATOM 913 O O . ASP A 1 116 ? 3.680 12.026 9.022 1.00 82.69 116 ASP A O 1
ATOM 917 N N . GLY A 1 117 ? 3.452 11.381 11.150 1.00 84.75 117 GLY A N 1
ATOM 918 C CA . GLY A 1 117 ? 2.073 10.949 10.971 1.00 84.75 117 GLY A CA 1
ATOM 919 C C . GLY A 1 117 ? 1.584 9.937 11.997 1.00 84.75 117 GLY A C 1
ATOM 920 O O . GLY A 1 117 ? 1.983 9.922 13.153 1.00 84.75 117 GLY A O 1
ATOM 921 N N . ALA A 1 118 ? 0.641 9.102 11.574 1.00 89.81 118 ALA A N 1
ATOM 922 C CA . ALA A 1 118 ? 0.030 8.104 12.435 1.00 89.81 118 ALA A CA 1
ATOM 923 C C . ALA A 1 118 ? -0.130 6.799 11.669 1.00 89.81 118 ALA A C 1
ATOM 925 O O . ALA A 1 118 ? -0.633 6.805 10.540 1.00 89.81 118 ALA A O 1
ATOM 926 N N . ILE A 1 119 ? 0.281 5.698 12.283 1.00 91.44 119 ILE A N 1
ATOM 927 C CA . ILE A 1 119 ? 0.231 4.370 11.679 1.00 91.44 119 ILE A CA 1
ATOM 928 C C . ILE A 1 119 ? -0.819 3.551 12.413 1.00 91.44 119 ILE A C 1
ATOM 930 O O . ILE A 1 119 ? -0.801 3.449 13.636 1.00 91.44 119 ILE A O 1
ATOM 934 N N . LEU A 1 120 ? -1.751 2.977 11.655 1.00 93.81 120 LEU A N 1
ATOM 935 C CA . LEU A 1 120 ? -2.675 1.989 12.191 1.00 93.81 120 LEU A CA 1
ATOM 936 C C . LEU A 1 120 ? -1.893 0.698 12.435 1.00 93.81 120 LEU A C 1
ATOM 938 O O . LEU A 1 120 ? -1.331 0.161 11.484 1.00 93.81 120 LEU A O 1
ATOM 942 N N . ARG A 1 121 ? -1.842 0.238 13.686 1.00 93.81 121 ARG A N 1
ATOM 943 C CA . ARG A 1 121 ? -1.157 -1.000 14.085 1.00 93.81 121 ARG A CA 1
ATOM 944 C C . ARG A 1 121 ? -2.126 -2.136 14.341 1.00 93.81 121 ARG A C 1
ATOM 946 O O . ARG A 1 121 ? -1.854 -3.261 13.951 1.00 93.81 121 ARG A O 1
ATOM 953 N N . GLU A 1 122 ? -3.271 -1.826 14.936 1.00 95.50 122 GLU A N 1
ATOM 954 C CA . GLU A 1 122 ? -4.302 -2.820 15.205 1.00 95.50 122 GLU A CA 1
ATOM 955 C C . GLU A 1 122 ? -5.690 -2.232 14.964 1.00 95.50 122 GLU A C 1
ATOM 957 O O . GLU A 1 122 ? -5.949 -1.064 15.267 1.00 95.50 122 GLU A O 1
ATOM 962 N N . LEU A 1 123 ? -6.591 -3.046 14.425 1.00 95.81 123 LEU A N 1
ATOM 963 C CA . LEU A 1 123 ? -8.015 -2.763 14.346 1.00 95.81 123 LEU A CA 1
ATOM 964 C C . LEU A 1 123 ? -8.776 -3.960 14.894 1.00 95.81 123 LEU A C 1
ATOM 966 O O . LEU A 1 123 ? -8.686 -5.067 14.359 1.00 95.81 123 LEU A O 1
ATOM 970 N N . ALA A 1 124 ? -9.595 -3.692 15.901 1.00 96.25 124 ALA A N 1
ATOM 971 C CA . ALA A 1 124 ? -10.518 -4.649 16.473 1.00 96.25 124 ALA A CA 1
ATOM 972 C C . ALA A 1 124 ? -11.952 -4.120 16.416 1.00 96.25 124 ALA A C 1
ATOM 974 O O . ALA A 1 124 ? -12.219 -2.913 16.442 1.00 96.25 124 ALA A O 1
ATOM 975 N N . THR A 1 125 ? -12.907 -5.032 16.347 1.00 94.94 125 THR A N 1
ATOM 976 C CA . THR A 1 125 ? -14.307 -4.712 16.603 1.00 94.94 125 THR A CA 1
ATOM 977 C C . THR A 1 125 ? -14.511 -4.372 18.087 1.00 94.94 125 THR A C 1
ATOM 979 O O . THR A 1 125 ? -13.654 -4.646 18.930 1.00 94.94 125 THR A O 1
ATOM 982 N N . LEU A 1 126 ? -15.643 -3.756 18.443 1.00 93.00 126 LEU A N 1
ATOM 983 C CA . LEU A 1 126 ? -15.912 -3.412 19.848 1.00 93.00 126 LEU A CA 1
ATOM 984 C C . LEU A 1 126 ? -16.145 -4.640 20.748 1.00 93.00 126 LEU A C 1
ATOM 986 O O . LEU A 1 126 ? -15.975 -4.537 21.957 1.00 93.00 126 LEU A O 1
ATOM 990 N N . ASP A 1 127 ? -16.500 -5.789 20.172 1.00 90.88 127 ASP A N 1
ATOM 991 C CA . ASP A 1 127 ? -16.576 -7.097 20.839 1.00 90.88 127 ASP A CA 1
ATOM 992 C C . ASP A 1 127 ? -15.202 -7.774 21.013 1.00 90.88 127 ASP A C 1
ATOM 994 O O . ASP A 1 127 ? -15.128 -8.884 21.531 1.00 90.88 127 ASP A O 1
ATOM 998 N N . GLY A 1 128 ? -14.108 -7.108 20.622 1.00 90.06 128 GLY A N 1
ATOM 999 C CA . GLY A 1 128 ? -12.738 -7.568 20.863 1.00 90.06 128 GLY A CA 1
ATOM 1000 C C . GLY A 1 128 ? -12.172 -8.495 19.788 1.00 90.06 128 GLY A C 1
ATOM 1001 O O . GLY A 1 128 ? -11.087 -9.045 19.967 1.00 90.06 128 GLY A O 1
ATOM 1002 N N . ARG A 1 129 ? -12.861 -8.675 18.654 1.00 93.44 129 ARG A N 1
ATOM 1003 C CA . ARG A 1 129 ? -12.327 -9.447 17.529 1.00 93.44 129 ARG A CA 1
ATOM 1004 C C . ARG A 1 129 ? -11.314 -8.605 16.760 1.00 93.44 129 ARG A C 1
ATOM 1006 O O . ARG A 1 129 ? -11.682 -7.625 16.114 1.00 93.44 129 ARG A O 1
ATOM 1013 N N . VAL A 1 130 ? -10.054 -9.022 16.789 1.00 94.62 130 VAL A N 1
ATOM 1014 C CA . VAL A 1 130 ? -8.978 -8.404 16.006 1.00 94.62 130 VAL A CA 1
ATOM 1015 C C . VAL A 1 130 ? -9.132 -8.790 14.535 1.00 94.62 130 VAL A C 1
ATOM 1017 O O . VAL A 1 130 ? -9.289 -9.963 14.200 1.00 94.62 130 VAL A O 1
ATOM 1020 N N . LEU A 1 131 ? -9.132 -7.789 13.658 1.00 93.88 131 LEU A N 1
ATOM 1021 C CA . LEU A 1 131 ? -9.265 -7.951 12.206 1.00 93.88 131 LEU A CA 1
ATOM 1022 C C . LEU A 1 131 ? -8.007 -7.537 11.456 1.00 93.88 131 LEU A C 1
ATOM 1024 O O . LEU A 1 131 ? -7.758 -8.027 10.358 1.00 93.88 131 LEU A O 1
ATOM 1028 N N . PHE A 1 132 ? -7.248 -6.623 12.046 1.00 94.62 132 PHE A N 1
ATOM 1029 C CA . PHE A 1 132 ? -5.991 -6.128 11.525 1.00 94.62 132 PHE A CA 1
ATOM 1030 C C . PHE A 1 132 ? -5.011 -6.035 12.679 1.00 94.62 132 PHE A C 1
ATOM 1032 O O . PHE A 1 132 ? -5.355 -5.479 13.719 1.00 94.62 132 PHE A O 1
ATOM 1039 N N . ASP A 1 133 ? -3.811 -6.544 12.480 1.00 93.69 133 ASP A N 1
ATOM 1040 C CA . ASP A 1 133 ? -2.716 -6.503 13.433 1.00 93.69 133 ASP A CA 1
ATOM 1041 C C . ASP A 1 133 ? -1.402 -6.200 12.699 1.00 93.69 133 ASP A C 1
ATOM 1043 O O . ASP A 1 133 ? -1.353 -6.036 11.473 1.00 93.69 133 ASP A O 1
ATOM 1047 N N . ASP A 1 134 ? -0.316 -6.134 13.459 1.00 90.69 134 ASP A N 1
ATOM 1048 C CA . ASP A 1 134 ? 1.002 -5.829 12.917 1.00 90.69 134 ASP A CA 1
ATOM 1049 C C . ASP A 1 134 ? 1.539 -6.949 12.004 1.00 90.69 134 ASP A C 1
ATOM 1051 O O . ASP A 1 134 ? 2.222 -6.669 11.017 1.00 90.69 134 ASP A O 1
ATOM 1055 N N . SER A 1 135 ? 1.161 -8.211 12.253 1.00 91.62 135 SER A N 1
ATOM 1056 C CA . SER A 1 135 ? 1.543 -9.337 11.392 1.00 91.62 135 SER A CA 1
ATOM 1057 C C . SER A 1 135 ? 0.901 -9.234 10.004 1.00 91.62 135 SER A C 1
ATOM 1059 O O . SER A 1 135 ? 1.583 -9.372 8.981 1.00 91.62 135 SER A O 1
ATOM 1061 N N . LEU A 1 136 ? -0.387 -8.884 9.949 1.00 93.56 136 LEU A N 1
ATOM 1062 C CA . LEU A 1 136 ? -1.095 -8.623 8.706 1.00 93.56 136 LEU A CA 1
ATOM 1063 C C . LEU A 1 136 ? -0.585 -7.347 8.032 1.00 93.56 136 LEU A C 1
ATOM 1065 O O . LEU A 1 136 ? -0.475 -7.310 6.807 1.00 93.56 136 LEU A O 1
ATOM 1069 N N . PHE A 1 137 ? -0.225 -6.314 8.798 1.00 92.31 137 PHE A N 1
ATOM 1070 C CA . PHE A 1 137 ? 0.406 -5.117 8.243 1.00 92.31 137 PHE A CA 1
ATOM 1071 C C . PHE A 1 137 ? 1.736 -5.439 7.556 1.00 92.31 137 PHE A C 1
ATOM 1073 O O . PHE A 1 137 ? 1.953 -4.998 6.425 1.00 92.31 137 PHE A O 1
ATOM 1080 N N . HIS A 1 138 ? 2.593 -6.241 8.192 1.00 93.06 138 HIS A N 1
ATOM 1081 C CA . HIS A 1 138 ? 3.841 -6.712 7.597 1.00 93.06 138 HIS A CA 1
ATOM 1082 C C . HIS A 1 138 ? 3.578 -7.466 6.288 1.00 93.06 138 HIS A C 1
ATOM 1084 O O . HIS A 1 138 ? 4.169 -7.135 5.261 1.00 93.06 138 HIS A O 1
ATOM 1090 N N . HIS A 1 139 ? 2.630 -8.410 6.286 1.00 93.69 139 HIS A N 1
ATOM 1091 C CA . HIS A 1 139 ? 2.242 -9.139 5.073 1.00 93.69 139 HIS A CA 1
ATOM 1092 C C . HIS A 1 139 ? 1.746 -8.208 3.960 1.00 93.69 139 HIS A C 1
ATOM 1094 O O . HIS A 1 139 ? 2.176 -8.329 2.818 1.00 93.69 139 HIS A O 1
ATOM 1100 N N . VAL A 1 140 ? 0.904 -7.223 4.282 1.00 93.00 140 VAL A N 1
ATOM 1101 C CA . VAL A 1 140 ? 0.419 -6.221 3.318 1.00 93.00 140 VAL A CA 1
ATOM 1102 C C . VAL A 1 140 ? 1.568 -5.390 2.741 1.00 93.00 140 VAL A C 1
ATOM 1104 O O . VAL A 1 140 ? 1.572 -5.092 1.544 1.00 93.00 140 VAL A O 1
ATOM 1107 N N . VAL A 1 141 ? 2.551 -5.000 3.555 1.00 91.94 141 VAL A N 1
ATOM 1108 C CA . VAL A 1 141 ? 3.738 -4.280 3.070 1.00 91.94 141 VAL A CA 1
ATOM 1109 C C . VAL A 1 141 ? 4.541 -5.162 2.115 1.00 91.94 141 VAL A C 1
ATOM 1111 O O . VAL A 1 141 ? 4.843 -4.720 1.005 1.00 91.94 141 VAL A O 1
ATOM 1114 N N . THR A 1 142 ? 4.813 -6.410 2.493 1.00 92.62 142 THR A N 1
ATOM 1115 C CA . THR A 1 142 ? 5.561 -7.362 1.662 1.00 92.62 142 THR A CA 1
ATOM 1116 C C . THR A 1 142 ? 4.838 -7.656 0.351 1.00 92.62 142 THR A C 1
ATOM 1118 O O . THR A 1 142 ? 5.411 -7.436 -0.710 1.00 92.62 142 THR A O 1
ATOM 1121 N N . ALA A 1 143 ? 3.555 -8.021 0.390 1.00 91.38 143 ALA A N 1
ATOM 1122 C CA . ALA A 1 143 ? 2.759 -8.296 -0.808 1.00 91.38 143 ALA A CA 1
ATOM 1123 C C . ALA A 1 143 ? 2.666 -7.077 -1.746 1.00 91.38 143 ALA A C 1
ATOM 1125 O O . ALA A 1 143 ? 2.700 -7.212 -2.971 1.00 91.38 143 ALA A O 1
ATOM 1126 N N . SER A 1 144 ? 2.586 -5.861 -1.189 1.00 89.25 144 SER A N 1
ATOM 1127 C CA . SER A 1 144 ? 2.604 -4.631 -1.987 1.00 89.25 144 SER A CA 1
ATOM 1128 C C . SER A 1 144 ? 3.957 -4.402 -2.665 1.00 89.25 144 SER A C 1
ATOM 1130 O O . SER A 1 144 ? 3.991 -3.960 -3.816 1.00 89.25 144 SER A O 1
ATOM 1132 N N . ASN A 1 145 ? 5.059 -4.670 -1.966 1.00 92.06 145 ASN A N 1
ATOM 1133 C CA . ASN A 1 145 ? 6.410 -4.505 -2.495 1.00 92.06 145 ASN A CA 1
ATOM 1134 C C . ASN A 1 145 ? 6.746 -5.575 -3.537 1.00 92.06 145 ASN A C 1
ATOM 1136 O O . ASN A 1 145 ? 7.291 -5.236 -4.584 1.00 92.06 145 ASN A O 1
ATOM 1140 N N . ASP A 1 146 ? 6.352 -6.828 -3.310 1.00 90.75 146 ASP A N 1
ATOM 1141 C CA . ASP A 1 146 ? 6.546 -7.930 -4.257 1.00 90.75 146 ASP A CA 1
ATOM 1142 C C . ASP A 1 146 ? 5.835 -7.645 -5.584 1.00 90.75 146 ASP A C 1
ATOM 1144 O O . ASP A 1 146 ? 6.421 -7.793 -6.658 1.00 90.75 146 ASP A O 1
ATOM 1148 N N . ALA A 1 147 ? 4.600 -7.135 -5.530 1.00 86.00 147 ALA A N 1
ATOM 1149 C CA . ALA A 1 147 ? 3.883 -6.692 -6.724 1.00 86.00 147 ALA A CA 1
ATOM 1150 C C . ALA A 1 147 ? 4.616 -5.548 -7.456 1.00 86.00 147 ALA A C 1
ATOM 1152 O O . ALA A 1 147 ? 4.667 -5.527 -8.688 1.00 86.00 147 ALA A O 1
ATOM 1153 N N . GLY A 1 148 ? 5.206 -4.607 -6.712 1.00 87.69 148 GLY A N 1
ATOM 1154 C CA . GLY A 1 148 ? 6.014 -3.520 -7.270 1.00 87.69 148 GLY A CA 1
ATOM 1155 C C . GLY A 1 148 ? 7.331 -4.000 -7.883 1.00 87.69 148 GLY A C 1
ATOM 1156 O O . GLY A 1 148 ? 7.748 -3.485 -8.922 1.00 87.69 148 GLY A O 1
ATOM 1157 N N . LEU A 1 149 ? 7.960 -5.020 -7.296 1.00 92.19 149 LEU A N 1
ATOM 1158 C CA . LEU A 1 149 ? 9.244 -5.560 -7.734 1.00 92.19 149 LEU A CA 1
ATOM 1159 C C . LEU A 1 149 ? 9.178 -6.082 -9.172 1.00 92.19 149 LEU A C 1
ATOM 1161 O O . LEU A 1 149 ? 10.053 -5.762 -9.975 1.00 92.19 149 LEU A O 1
ATOM 1165 N N . TYR A 1 150 ? 8.119 -6.811 -9.534 1.00 89.12 150 TYR A N 1
ATOM 1166 C CA . TYR A 1 150 ? 7.932 -7.286 -10.909 1.00 89.12 150 TYR A CA 1
ATOM 1167 C C . TYR A 1 150 ? 7.866 -6.137 -11.919 1.00 89.12 150 TYR A C 1
ATOM 1169 O O . TYR A 1 150 ? 8.493 -6.209 -12.977 1.00 89.12 150 TYR A O 1
ATOM 1177 N N . ALA A 1 151 ? 7.147 -5.060 -11.590 1.00 88.69 151 ALA A N 1
ATOM 1178 C CA . ALA A 1 151 ? 7.038 -3.890 -12.455 1.00 88.69 151 ALA A CA 1
ATOM 1179 C C . ALA A 1 151 ? 8.381 -3.153 -12.596 1.00 88.69 151 ALA A C 1
ATOM 1181 O O . ALA A 1 151 ? 8.744 -2.743 -13.700 1.00 88.69 151 ALA A O 1
ATOM 1182 N N . ILE A 1 152 ? 9.145 -3.042 -11.504 1.00 92.31 152 ILE A N 1
ATOM 1183 C CA . ILE A 1 152 ? 10.493 -2.457 -11.503 1.00 92.31 152 ILE A CA 1
ATOM 1184 C C . ILE A 1 152 ? 11.422 -3.278 -12.399 1.00 92.31 152 ILE A C 1
ATOM 1186 O O . ILE A 1 152 ? 12.040 -2.726 -13.309 1.00 92.31 152 ILE A O 1
ATOM 1190 N N . VAL A 1 153 ? 11.492 -4.596 -12.190 1.00 94.19 153 VAL A N 1
ATOM 1191 C CA . VAL A 1 153 ? 12.363 -5.495 -12.962 1.00 94.19 153 VAL A CA 1
ATOM 1192 C C . VAL A 1 153 ? 11.999 -5.465 -14.445 1.00 94.19 153 VAL A C 1
ATOM 1194 O O . VAL A 1 153 ? 12.881 -5.294 -15.287 1.00 94.19 153 VAL A O 1
ATOM 1197 N N . ALA A 1 154 ? 10.710 -5.561 -14.780 1.00 92.88 154 ALA A N 1
ATOM 1198 C CA . ALA A 1 154 ? 10.249 -5.477 -16.162 1.00 92.88 154 ALA A CA 1
ATOM 1199 C C . ALA A 1 154 ? 10.607 -4.127 -16.803 1.00 92.88 154 ALA A C 1
ATOM 1201 O O . ALA A 1 154 ? 11.137 -4.100 -17.915 1.00 92.88 154 ALA A O 1
ATOM 1202 N N . GLY A 1 155 ? 10.388 -3.013 -16.097 1.00 92.25 155 GLY A N 1
ATOM 1203 C CA . GLY A 1 155 ? 10.750 -1.676 -16.571 1.00 92.25 155 GLY A CA 1
ATOM 1204 C C . GLY A 1 155 ? 12.252 -1.531 -16.829 1.00 92.25 155 GLY A C 1
ATOM 1205 O O . GLY A 1 155 ? 12.652 -1.023 -17.877 1.00 92.25 155 GLY A O 1
ATOM 1206 N N . VAL A 1 156 ? 13.097 -2.048 -15.933 1.00 94.88 156 VAL A N 1
ATOM 1207 C CA . VAL A 1 156 ? 14.559 -2.038 -16.105 1.00 94.88 156 VAL A CA 1
ATOM 1208 C C . VAL A 1 156 ? 14.984 -2.879 -17.311 1.00 94.88 156 VAL A C 1
ATOM 1210 O O . VAL A 1 156 ? 15.761 -2.399 -18.137 1.00 94.88 156 VAL A O 1
ATOM 1213 N N . ILE A 1 157 ? 14.453 -4.095 -17.476 1.00 95.94 157 ILE A N 1
ATOM 1214 C CA . ILE A 1 157 ? 14.767 -4.954 -18.632 1.00 95.94 157 ILE A CA 1
ATOM 1215 C C . ILE A 1 157 ? 14.355 -4.270 -19.941 1.00 95.94 157 ILE A C 1
ATOM 1217 O O . ILE A 1 157 ? 15.147 -4.203 -20.883 1.00 95.94 157 ILE A O 1
ATOM 1221 N N . MET A 1 158 ? 13.144 -3.713 -20.001 1.00 94.56 158 MET A N 1
ATOM 1222 C CA . MET A 1 158 ? 12.647 -3.013 -21.189 1.00 94.56 158 MET A CA 1
ATOM 1223 C C . MET A 1 158 ? 13.491 -1.777 -21.511 1.00 94.56 158 MET A C 1
ATOM 1225 O O . MET A 1 158 ? 13.794 -1.521 -22.679 1.00 94.56 158 MET A O 1
ATOM 1229 N N . ALA A 1 159 ? 13.946 -1.049 -20.492 1.00 94.06 159 ALA A N 1
ATOM 1230 C CA . ALA A 1 159 ? 14.864 0.060 -20.684 1.00 94.06 159 ALA A CA 1
ATOM 1231 C C . ALA A 1 159 ? 16.213 -0.383 -21.260 1.00 94.06 159 ALA A C 1
ATOM 1233 O O . ALA A 1 159 ? 16.692 0.222 -22.221 1.00 94.06 159 ALA A O 1
ATOM 1234 N N . LEU A 1 160 ? 16.798 -1.461 -20.731 1.00 95.19 160 LEU A N 1
ATOM 1235 C CA . LEU A 1 160 ? 18.050 -2.022 -21.242 1.00 95.19 160 LEU A CA 1
ATOM 1236 C C . LEU A 1 160 ? 17.921 -2.440 -22.709 1.00 95.19 160 LEU A C 1
ATOM 1238 O O . LEU A 1 160 ? 18.794 -2.107 -23.509 1.00 95.19 160 LEU A O 1
ATOM 1242 N N . LEU A 1 161 ? 16.819 -3.088 -23.096 1.00 94.44 161 LEU A N 1
ATOM 1243 C CA . LEU A 1 161 ? 16.555 -3.433 -24.499 1.00 94.44 161 LEU A CA 1
ATOM 1244 C C . LEU A 1 161 ? 16.504 -2.188 -25.399 1.00 94.44 161 LEU A C 1
ATOM 1246 O O . LEU A 1 161 ? 17.085 -2.190 -26.487 1.00 94.44 161 LEU A O 1
ATOM 1250 N N . GLY A 1 162 ? 15.869 -1.108 -24.934 1.00 91.25 162 GLY A N 1
ATOM 1251 C CA . GLY A 1 162 ? 15.860 0.180 -25.631 1.00 91.25 162 GLY A CA 1
ATOM 1252 C C . GLY A 1 162 ? 17.262 0.773 -25.796 1.00 91.25 162 GLY A C 1
ATOM 1253 O O . GLY A 1 162 ? 17.633 1.182 -26.897 1.00 91.25 162 GLY A O 1
ATOM 1254 N N . LEU A 1 163 ? 18.074 0.764 -24.736 1.00 93.69 163 LEU A N 1
ATOM 1255 C CA . LEU A 1 163 ? 19.453 1.264 -24.767 1.00 93.69 163 LEU A CA 1
ATOM 1256 C C . LEU A 1 163 ? 20.352 0.434 -25.690 1.00 93.69 163 LEU A C 1
ATOM 1258 O O . LEU A 1 163 ? 21.104 1.007 -26.475 1.00 93.69 163 LEU A O 1
ATOM 1262 N N . ILE A 1 164 ? 20.242 -0.897 -25.654 1.00 93.19 164 ILE A N 1
ATOM 1263 C CA . ILE A 1 164 ? 20.980 -1.801 -26.550 1.00 93.19 164 ILE A CA 1
ATOM 1264 C C . ILE A 1 164 ? 20.597 -1.523 -28.007 1.00 93.19 164 ILE A C 1
ATOM 1266 O O . ILE A 1 164 ? 21.474 -1.386 -28.862 1.00 93.19 164 ILE A O 1
ATOM 1270 N N . GLY A 1 165 ? 19.300 -1.371 -28.296 1.00 89.81 165 GLY A N 1
ATOM 12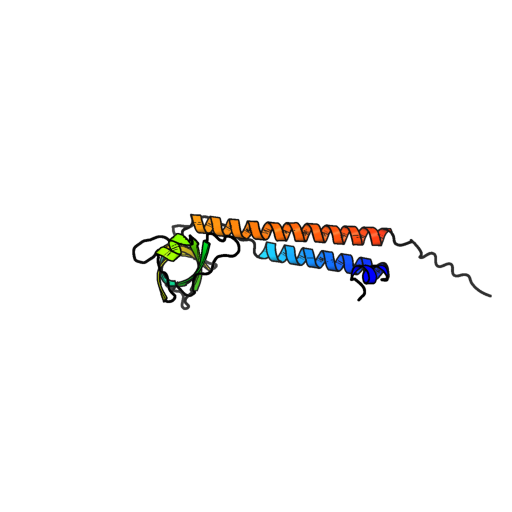71 C CA . GLY A 1 165 ? 18.816 -1.003 -29.627 1.00 89.81 165 GLY A CA 1
ATOM 1272 C C . GLY A 1 165 ? 19.356 0.352 -30.093 1.00 89.81 165 GLY A C 1
ATOM 1273 O O . GLY A 1 165 ? 19.840 0.476 -31.220 1.00 89.81 165 GLY A O 1
ATOM 1274 N N . ALA A 1 166 ? 19.343 1.359 -29.216 1.00 90.06 166 ALA A N 1
ATOM 1275 C CA . ALA A 1 166 ? 19.899 2.679 -29.500 1.00 90.06 166 ALA A CA 1
ATOM 1276 C C . ALA A 1 166 ? 21.407 2.615 -29.788 1.00 90.06 166 ALA A C 1
ATOM 1278 O O . ALA A 1 166 ? 21.858 3.184 -30.784 1.00 90.06 166 ALA A O 1
ATOM 1279 N N . ALA A 1 167 ? 22.168 1.893 -28.961 1.00 89.56 167 ALA A N 1
ATOM 1280 C CA . ALA A 1 167 ? 23.606 1.706 -29.117 1.00 89.56 167 ALA A CA 1
ATOM 1281 C C . ALA A 1 167 ? 23.932 1.007 -30.441 1.00 89.56 167 ALA A C 1
ATOM 1283 O O . ALA A 1 167 ? 24.745 1.499 -31.219 1.00 89.56 167 ALA A O 1
ATOM 1284 N N . PHE A 1 168 ? 23.238 -0.086 -30.758 1.00 90.56 168 PHE A N 1
ATOM 1285 C CA . PHE A 1 168 ? 23.422 -0.805 -32.015 1.00 90.56 168 PHE A CA 1
ATOM 1286 C C . PHE A 1 168 ? 23.162 0.081 -33.241 1.00 90.56 168 PHE A C 1
ATOM 1288 O O . PHE A 1 168 ? 23.949 0.087 -34.188 1.00 90.56 168 PHE A O 1
ATOM 1295 N N . LEU A 1 169 ? 22.086 0.874 -33.220 1.00 88.06 169 LEU A N 1
ATOM 1296 C CA . LEU A 1 169 ? 21.766 1.822 -34.292 1.00 88.06 169 LEU A CA 1
ATOM 1297 C C . LEU A 1 169 ? 22.771 2.975 -34.384 1.00 88.06 169 LEU A C 1
ATOM 1299 O O . LEU A 1 169 ? 23.010 3.489 -35.477 1.00 88.06 169 LEU A O 1
ATOM 1303 N N . TRP A 1 170 ? 23.348 3.387 -33.256 1.00 85.19 170 TRP A N 1
ATOM 1304 C CA . TRP A 1 170 ? 24.397 4.399 -33.212 1.00 85.19 170 TRP A CA 1
ATOM 1305 C C . TRP A 1 170 ? 25.694 3.885 -33.840 1.00 85.19 170 TRP A C 1
ATOM 1307 O O . TRP A 1 170 ? 26.234 4.544 -34.725 1.00 85.19 170 TRP A O 1
ATOM 1317 N N . PHE A 1 171 ? 26.145 2.687 -33.457 1.00 84.25 171 PHE A N 1
ATOM 1318 C CA . PHE A 1 171 ? 27.356 2.060 -34.000 1.00 84.25 171 PHE A CA 1
ATOM 1319 C C . PHE A 1 171 ? 27.219 1.637 -35.465 1.00 84.25 171 PHE A C 1
ATOM 1321 O O . PHE A 1 171 ? 28.207 1.610 -36.188 1.00 84.25 171 PHE A O 1
ATOM 1328 N N . ARG A 1 172 ? 25.999 1.349 -35.937 1.00 80.00 172 ARG A N 1
ATOM 1329 C CA . ARG A 1 172 ? 25.723 1.087 -37.358 1.00 80.00 172 ARG A CA 1
ATOM 1330 C C . ARG A 1 172 ? 25.639 2.335 -38.229 1.00 80.00 172 ARG A C 1
ATOM 1332 O O . ARG A 1 172 ? 25.407 2.200 -39.431 1.00 80.00 172 ARG A O 1
ATOM 1339 N N . ARG A 1 173 ? 25.796 3.544 -37.678 1.00 69.12 173 ARG A N 1
ATOM 1340 C CA . ARG A 1 173 ? 25.893 4.733 -38.528 1.00 69.12 173 ARG A CA 1
ATOM 1341 C C . ARG A 1 173 ? 27.156 4.612 -39.384 1.00 69.12 173 ARG A C 1
ATOM 1343 O O . ARG A 1 173 ? 28.240 4.520 -38.812 1.00 69.12 173 ARG A O 1
ATOM 1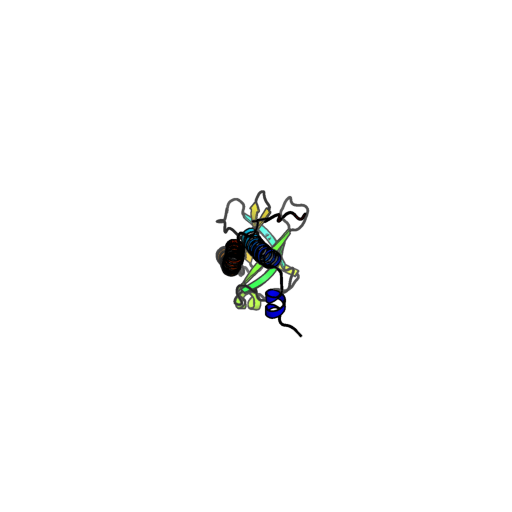350 N N . PRO A 1 174 ? 27.053 4.633 -40.725 1.00 58.97 174 PRO A N 1
ATOM 1351 C CA . PRO A 1 174 ? 28.240 4.772 -41.550 1.00 58.97 174 PRO A CA 1
ATOM 1352 C C . PRO A 1 174 ? 28.943 6.070 -41.147 1.00 58.97 174 PRO A C 1
ATOM 1354 O O . PRO A 1 174 ? 28.294 7.110 -41.000 1.00 58.97 174 PRO A O 1
ATOM 1357 N N . ALA A 1 175 ? 30.256 5.994 -40.937 1.00 55.41 175 ALA A N 1
ATOM 1358 C CA . ALA A 1 175 ? 31.127 7.130 -40.658 1.00 55.41 175 ALA A CA 1
ATOM 1359 C C . ALA A 1 175 ? 31.274 8.020 -41.909 1.00 55.41 175 ALA A C 1
ATOM 1361 O O . ALA A 1 175 ? 32.369 8.250 -42.397 1.00 55.41 175 ALA A O 1
ATOM 1362 N N . ASN A 1 176 ? 30.168 8.510 -42.470 1.00 49.09 176 ASN A N 1
ATOM 1363 C CA . ASN A 1 176 ? 30.179 9.314 -43.686 1.00 49.09 176 ASN A CA 1
ATOM 1364 C C . ASN A 1 176 ? 30.002 10.784 -43.329 1.00 49.09 176 ASN A C 1
ATOM 1366 O O . ASN A 1 176 ? 28.938 11.378 -43.479 1.00 49.09 176 ASN A O 1
ATOM 1370 N N . GLY A 1 177 ? 31.104 11.332 -42.829 1.00 45.75 177 GLY A N 1
ATOM 1371 C CA . GLY A 1 177 ? 31.456 12.742 -42.916 1.00 45.75 177 GLY A CA 1
ATOM 1372 C C . GLY A 1 177 ? 32.745 12.932 -43.718 1.00 45.75 177 GLY A C 1
ATOM 1373 O O . GLY A 1 177 ? 33.495 13.851 -43.427 1.00 45.75 177 GLY A O 1
ATOM 1374 N N . ALA A 1 178 ? 33.045 12.063 -44.692 1.00 45.44 178 ALA A N 1
ATOM 1375 C CA . ALA A 1 178 ? 33.994 12.405 -45.747 1.00 45.44 178 ALA A CA 1
ATOM 1376 C C . ALA A 1 178 ? 33.256 13.316 -46.733 1.00 45.44 178 ALA A C 1
ATOM 1378 O O . ALA A 1 178 ? 32.666 12.862 -47.711 1.00 45.44 178 ALA A O 1
ATOM 1379 N N . VAL A 1 179 ? 33.212 14.608 -46.410 1.00 49.78 179 VAL A N 1
ATOM 1380 C CA . VAL A 1 179 ? 32.832 15.650 -47.362 1.00 49.78 179 VAL A CA 1
ATOM 1381 C C . VAL A 1 179 ? 33.967 15.725 -48.382 1.00 49.78 179 VAL A C 1
ATOM 1383 O O . VAL A 1 179 ? 34.930 16.463 -48.205 1.00 49.78 179 VAL A O 1
ATOM 1386 N N . THR A 1 180 ? 33.898 14.915 -49.436 1.00 48.66 180 THR A N 1
ATOM 1387 C CA . THR A 1 180 ? 34.613 15.215 -50.676 1.00 48.66 180 THR A CA 1
ATOM 1388 C C . THR A 1 180 ? 33.913 16.414 -51.300 1.00 48.66 180 THR A C 1
ATOM 1390 O O . THR A 1 180 ? 32.967 16.255 -52.071 1.00 48.66 180 THR A O 1
ATOM 1393 N N . ASN A 1 181 ? 34.357 17.616 -50.928 1.00 47.38 181 ASN A N 1
ATOM 1394 C CA . ASN A 1 181 ? 34.190 18.786 -51.779 1.00 47.38 181 ASN A CA 1
ATOM 1395 C C . ASN A 1 181 ? 35.034 18.516 -53.027 1.00 47.38 181 ASN A C 1
ATOM 1397 O O . ASN A 1 181 ? 36.240 18.743 -53.036 1.00 47.38 181 ASN A O 1
ATOM 1401 N N . ALA A 1 182 ? 34.414 17.910 -54.034 1.00 45.34 182 ALA A N 1
ATOM 1402 C CA . ALA A 1 182 ? 34.907 18.013 -55.390 1.00 45.34 182 ALA A CA 1
ATOM 1403 C C . ALA A 1 182 ? 34.560 19.430 -55.854 1.00 45.34 182 ALA A C 1
ATOM 1405 O O . ALA A 1 182 ? 33.379 19.756 -55.978 1.00 45.34 182 ALA A O 1
ATOM 1406 N N . ASP A 1 183 ? 35.584 20.262 -56.038 1.00 46.47 183 ASP A N 1
ATOM 1407 C CA . ASP A 1 183 ? 35.469 21.523 -56.767 1.00 46.47 183 ASP A CA 1
ATOM 1408 C C . ASP A 1 183 ? 34.974 21.258 -58.192 1.00 46.47 183 ASP A C 1
ATOM 1410 O O . ASP A 1 183 ? 35.367 20.267 -58.824 1.00 46.47 183 ASP A O 1
ATOM 1414 N N . PRO A 1 184 ? 34.143 22.166 -58.719 1.00 48.00 184 PRO A N 1
ATOM 1415 C CA . PRO A 1 184 ? 34.270 22.488 -60.135 1.00 48.00 184 PRO A CA 1
ATOM 1416 C C . PRO A 1 184 ? 34.025 23.982 -60.431 1.00 48.00 184 PRO A C 1
ATOM 1418 O O . PRO A 1 184 ? 33.308 24.658 -59.689 1.00 48.00 184 PRO A O 1
ATOM 1421 N N . PRO A 1 185 ? 34.339 24.421 -61.655 1.00 54.84 185 PRO A N 1
ATOM 1422 C CA . PRO A 1 185 ? 35.631 24.443 -62.340 1.00 54.84 185 PRO A CA 1
ATOM 1423 C C . PRO A 1 185 ? 36.311 25.827 -62.290 1.00 54.84 185 PRO A C 1
ATOM 1425 O O . PRO A 1 185 ? 35.606 26.845 -62.102 1.00 54.84 185 PRO A O 1
#

Radius of gyration: 27.08 Å; chains: 1; bounding box: 56×39×86 Å

Foldseek 3Di:
DDDPVVVLVPDDLVVNLVVLQVQLVVLQVQLVVLVVVQDDQDDDDPVQKDKWKWWWAADWDQDPLHNQKTKTKIWTDDPPDPDIDIDIFMFGPVLCVVLVGDGGQMWIWIWRQDPVGIDTAWIGHPVGHTGGHNVVVVVVSVSSSVVSVVSSVVSNVSSVVSNVSSVVSVVPPPPPPPPPPPDDD

Organism: NCBI:txid2854028

pLDDT: mean 87.55, std 12.36, range [45.34, 96.94]